Protein AF-A0A8W8JLU9-F1 (afdb_monomer_lite)

pLDDT: mean 70.14, std 18.66, range [30.39, 93.56]

Foldseek 3Di:
DVPVVVVVVVVVVVCVVVVPPPQQQDPAPPDDSPEDWQWEQDPVVRDTDGAAWQFTDHVSPHGQDPQFATRSRPHGAPDDPVQQDRHPGGDPPPPDPDDDDDDDDPPDDDDPPPPPPPPVVPDVVNVVVVVSVVVVVVVVVVVVVVVVVVVVVVVVVVPVPVVPPPDDDDPPPDPPPDPPVVVVVVVPD

Structure (mmCIF, N/CA/C/O backbone):
data_AF-A0A8W8JLU9-F1
#
_entry.id   AF-A0A8W8JLU9-F1
#
loop_
_atom_site.group_PDB
_atom_site.id
_atom_site.type_symbol
_atom_site.label_atom_id
_atom_site.label_alt_id
_atom_site.label_comp_id
_atom_site.label_asym_id
_atom_site.label_entity_id
_atom_site.label_seq_id
_atom_site.pdbx_PDB_ins_code
_atom_site.Cartn_x
_atom_site.Cartn_y
_atom_site.Cartn_z
_atom_site.occupancy
_atom_site.B_iso_or_equiv
_atom_site.auth_seq_id
_atom_site.auth_comp_id
_atom_site.auth_asym_id
_atom_site.auth_atom_id
_atom_site.pdbx_PDB_model_num
ATOM 1 N N . MET A 1 1 ? -20.793 0.517 44.411 1.00 54.72 1 MET A N 1
ATOM 2 C CA . MET A 1 1 ? -19.951 1.600 43.851 1.00 54.72 1 MET A CA 1
ATOM 3 C C . MET A 1 1 ? -18.923 1.064 42.851 1.00 54.72 1 MET A C 1
ATOM 5 O O . MET A 1 1 ? -18.682 1.731 41.862 1.00 54.72 1 MET A O 1
ATOM 9 N N . PHE A 1 2 ? -18.441 -0.175 43.016 1.00 53.22 2 PHE A N 1
ATOM 10 C CA . PHE A 1 2 ? -17.504 -0.868 42.111 1.00 53.22 2 PHE A CA 1
ATOM 11 C C . PHE A 1 2 ? -17.973 -1.094 40.653 1.00 53.22 2 PHE A C 1
ATOM 13 O O . PHE A 1 2 ? -17.160 -1.318 39.768 1.00 53.22 2 PHE A O 1
ATOM 20 N N . CYS A 1 3 ? -19.275 -0.983 40.373 1.00 59.28 3 CYS A N 1
ATOM 21 C CA . CYS A 1 3 ? -19.866 -1.218 39.051 1.00 59.28 3 CYS A CA 1
ATOM 22 C C . CYS A 1 3 ? -19.456 -0.212 37.962 1.00 59.28 3 CYS A C 1
ATOM 24 O O . CYS A 1 3 ? -19.524 -0.540 36.782 1.00 59.28 3 CYS A O 1
ATOM 26 N N . VAL A 1 4 ? -19.110 1.020 38.343 1.00 69.81 4 VAL A N 1
ATOM 27 C CA . VAL A 1 4 ? -18.931 2.136 37.396 1.00 69.81 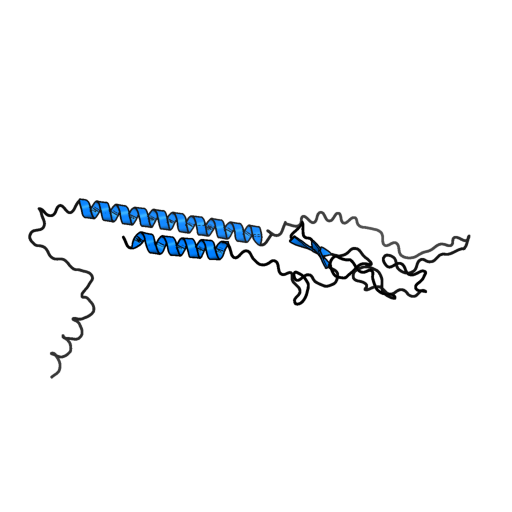4 VAL A CA 1
ATOM 28 C C . VAL A 1 4 ? -17.484 2.222 36.904 1.00 69.81 4 VAL A C 1
ATOM 30 O O . VAL A 1 4 ? -17.244 2.592 35.761 1.00 69.81 4 VAL A O 1
ATOM 33 N N . GLU A 1 5 ? -16.520 1.811 37.730 1.00 73.81 5 GLU A N 1
ATOM 34 C CA . GLU A 1 5 ? -15.094 1.918 37.402 1.00 73.81 5 GLU A CA 1
ATOM 35 C C . GLU A 1 5 ? -14.654 0.889 36.356 1.00 73.81 5 GLU A C 1
ATOM 37 O O . GLU A 1 5 ? -13.961 1.239 35.405 1.00 73.81 5 GLU A O 1
ATOM 42 N N . HIS A 1 6 ? -15.136 -0.355 36.444 1.00 76.50 6 HIS A N 1
ATOM 43 C CA . HIS A 1 6 ? -14.859 -1.364 35.415 1.00 76.50 6 HIS A CA 1
ATOM 44 C C . HIS A 1 6 ? -15.504 -1.015 34.069 1.00 76.50 6 HIS A C 1
ATOM 46 O O . HIS A 1 6 ? -14.900 -1.235 33.023 1.00 76.50 6 HIS A O 1
ATOM 52 N N . PHE A 1 7 ? -16.695 -0.414 34.080 1.00 75.38 7 PHE A N 1
ATOM 53 C CA . PHE A 1 7 ? -17.393 -0.013 32.858 1.00 75.38 7 PHE A CA 1
ATOM 54 C C . PHE A 1 7 ? -16.615 1.050 32.068 1.00 75.38 7 PHE A C 1
ATOM 56 O O . PHE A 1 7 ? -16.498 0.966 30.846 1.00 75.38 7 PHE A O 1
ATOM 63 N N . ILE A 1 8 ? -16.009 2.007 32.772 1.00 79.81 8 ILE A N 1
ATOM 64 C CA . ILE A 1 8 ? -15.184 3.054 32.165 1.00 79.81 8 ILE A CA 1
ATOM 65 C C . ILE A 1 8 ? -13.922 2.454 31.527 1.00 79.81 8 ILE A C 1
ATOM 67 O O . ILE A 1 8 ? -13.579 2.812 30.402 1.00 79.81 8 ILE A O 1
ATOM 71 N N . LEU A 1 9 ? -13.265 1.497 32.192 1.00 78.94 9 LEU A N 1
ATOM 72 C CA . LEU A 1 9 ? -12.078 0.824 31.649 1.00 78.94 9 LEU A CA 1
ATOM 73 C C . LEU A 1 9 ? -12.391 -0.000 30.393 1.00 78.94 9 LEU A C 1
ATOM 75 O O . LEU A 1 9 ? -11.611 0.024 29.441 1.00 78.94 9 LEU A O 1
ATOM 79 N N . PHE A 1 10 ? -13.549 -0.665 30.350 1.00 76.50 10 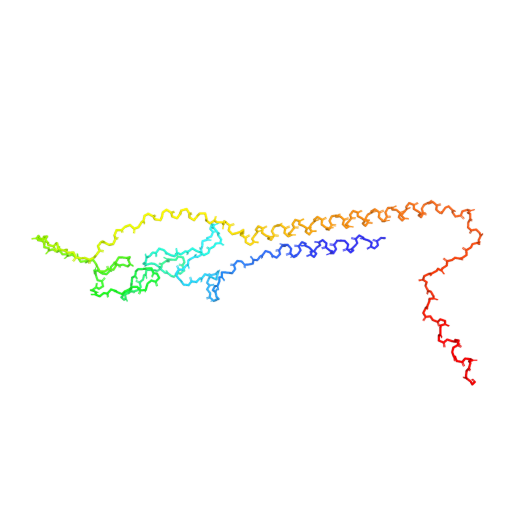PHE A N 1
ATOM 80 C CA . PHE A 1 10 ? -14.015 -1.368 29.153 1.00 76.50 10 PHE A CA 1
ATOM 81 C C . PHE A 1 10 ? -14.281 -0.410 27.990 1.00 76.50 10 PHE A C 1
ATOM 83 O O . PHE A 1 10 ? -13.856 -0.697 26.874 1.00 76.50 10 PHE A O 1
ATOM 90 N N . ILE A 1 11 ? -14.894 0.752 28.239 1.00 80.62 11 ILE A N 1
ATOM 91 C CA . ILE A 1 11 ? -15.097 1.779 27.207 1.00 80.62 11 ILE A CA 1
ATOM 92 C C . ILE A 1 11 ? -13.763 2.330 26.701 1.00 80.62 11 ILE A C 1
ATOM 94 O O . ILE A 1 11 ? -13.588 2.462 25.495 1.00 80.62 11 ILE A O 1
ATOM 98 N N . PHE A 1 12 ? -12.794 2.610 27.574 1.00 79.88 12 PHE A N 1
ATOM 99 C CA . PHE A 1 12 ? -11.476 3.081 27.135 1.00 79.88 12 PHE A CA 1
ATOM 100 C C . PHE A 1 12 ? -10.710 2.027 26.333 1.00 79.88 12 PHE A C 1
ATOM 102 O O . PHE A 1 12 ? -10.041 2.378 25.364 1.00 79.88 12 PHE A O 1
ATOM 109 N N . PHE A 1 13 ? -10.837 0.748 26.685 1.00 80.25 13 PHE A N 1
ATOM 110 C CA . PHE A 1 13 ? -10.251 -0.353 25.922 1.00 80.25 13 PHE A CA 1
ATOM 111 C C . PHE A 1 13 ? -10.931 -0.536 24.553 1.00 80.25 13 PHE A C 1
ATOM 113 O O . PHE A 1 13 ? -10.259 -0.721 23.537 1.00 80.25 13 PHE A O 1
ATOM 120 N N . TRP A 1 14 ? -12.254 -0.395 24.497 1.00 78.62 14 TRP A N 1
ATOM 121 C CA . TRP A 1 14 ? -13.033 -0.393 23.257 1.00 78.62 14 TRP A CA 1
ATOM 122 C C . TRP A 1 14 ? -12.699 0.795 22.352 1.00 78.62 14 TRP A C 1
ATOM 124 O O . TRP A 1 14 ? -12.420 0.624 21.171 1.00 78.62 14 TRP A O 1
ATOM 134 N N . ILE A 1 15 ? -12.629 2.001 22.911 1.00 79.56 15 ILE A N 1
ATOM 135 C CA . ILE A 1 15 ? -12.187 3.200 22.193 1.00 79.56 15 ILE A CA 1
ATOM 136 C C . ILE A 1 15 ? -10.754 2.992 21.696 1.00 79.56 15 ILE A C 1
ATOM 138 O O . ILE A 1 15 ? -10.476 3.235 20.530 1.00 79.56 15 ILE A O 1
ATOM 142 N N . TYR A 1 16 ? -9.850 2.473 22.525 1.00 79.31 16 TYR A N 1
ATOM 143 C CA . TYR A 1 16 ? -8.467 2.213 22.125 1.00 79.31 16 TYR A CA 1
ATOM 144 C C . TYR A 1 16 ? -8.355 1.216 20.962 1.00 79.31 16 TYR A C 1
ATOM 146 O O . TYR A 1 16 ? -7.541 1.416 20.062 1.00 79.31 16 TYR A O 1
ATOM 154 N N . THR A 1 17 ? -9.174 0.163 20.949 1.00 74.94 17 THR A N 1
ATOM 155 C CA . THR A 1 17 ? -9.173 -0.844 19.874 1.00 74.94 17 THR A CA 1
ATOM 156 C C . THR A 1 17 ? -9.826 -0.336 18.588 1.00 74.94 17 THR A C 1
ATOM 158 O O . THR A 1 17 ? -9.321 -0.637 17.511 1.00 74.94 17 THR A O 1
ATOM 161 N N . VAL A 1 18 ? -10.860 0.506 18.680 1.00 72.50 18 VAL A N 1
ATOM 162 C CA . VAL A 1 18 ? -11.499 1.167 17.526 1.00 72.50 18 VAL A CA 1
ATOM 163 C C . VAL A 1 18 ? -10.618 2.282 16.940 1.00 72.50 18 VAL A C 1
ATOM 165 O O . VAL A 1 18 ? -10.555 2.445 15.724 1.00 72.50 18 VAL A O 1
ATOM 168 N N . PHE A 1 19 ? -9.900 3.036 17.781 1.00 67.06 19 PHE A N 1
ATOM 169 C CA . PHE A 1 19 ? -9.019 4.133 17.357 1.00 67.06 19 PHE A CA 1
ATOM 170 C C . PHE A 1 19 ? -7.626 3.690 16.910 1.00 67.06 19 PHE A C 1
ATOM 172 O O . PHE A 1 19 ? -6.883 4.511 16.366 1.00 67.06 19 PHE A O 1
ATOM 179 N N . LYS A 1 20 ? -7.263 2.408 17.046 1.00 61.75 20 LYS A N 1
ATOM 180 C CA . LYS A 1 20 ? -6.161 1.850 16.252 1.00 61.75 20 LYS A CA 1
ATOM 181 C C . LYS A 1 20 ? -6.618 1.672 14.804 1.00 61.75 20 LYS A C 1
ATOM 183 O O . LYS A 1 20 ? -6.727 0.561 14.298 1.00 61.75 20 LYS A O 1
ATOM 188 N N . GLY A 1 21 ? -6.874 2.800 14.143 1.00 54.50 21 GLY A N 1
ATOM 189 C CA . GLY A 1 21 ? -6.985 2.872 12.698 1.00 54.50 21 GLY A CA 1
ATOM 190 C C . GLY A 1 21 ? -5.726 2.271 12.090 1.00 54.50 21 GLY A C 1
ATOM 191 O O . GLY A 1 21 ? -4.606 2.623 12.473 1.00 54.50 21 GLY A O 1
ATOM 192 N N . SER A 1 22 ? -5.926 1.308 11.196 1.00 55.28 22 SER A N 1
ATOM 193 C CA . SER A 1 22 ? -4.848 0.622 10.500 1.00 55.28 22 SER A CA 1
ATOM 194 C C . SER A 1 22 ? -3.977 1.658 9.796 1.00 55.28 22 SER A C 1
ATOM 196 O O . SER A 1 22 ? -4.459 2.410 8.950 1.00 55.28 22 SER A O 1
ATOM 198 N N . ALA A 1 23 ? -2.693 1.708 10.153 1.00 55.88 23 ALA A N 1
ATOM 199 C CA . ALA A 1 23 ? -1.702 2.384 9.336 1.00 55.88 23 ALA A CA 1
ATOM 200 C C . ALA A 1 23 ? -1.781 1.752 7.942 1.00 55.88 23 ALA A C 1
ATOM 202 O O . ALA A 1 23 ? -1.538 0.552 7.806 1.00 55.88 23 ALA A O 1
ATOM 203 N N . THR A 1 24 ? -2.172 2.535 6.937 1.00 64.88 24 THR A N 1
ATOM 204 C CA . THR A 1 24 ? -2.302 2.096 5.547 1.00 64.88 24 THR A CA 1
ATOM 205 C C . THR A 1 24 ? -0.914 1.821 4.974 1.00 64.88 24 THR A C 1
ATOM 207 O O . THR A 1 24 ? -0.298 2.641 4.300 1.00 64.88 24 THR A O 1
ATOM 210 N N . GLN A 1 25 ? -0.366 0.662 5.323 1.00 68.88 25 GLN A N 1
ATOM 211 C CA . GLN A 1 25 ? 0.827 0.113 4.706 1.00 68.88 25 GLN A CA 1
ATOM 212 C C . GLN A 1 25 ? 0.345 -0.777 3.565 1.00 68.88 25 GLN A C 1
ATOM 214 O O . GLN A 1 25 ? -0.400 -1.730 3.790 1.00 68.88 25 GLN A O 1
ATOM 219 N N . GLY A 1 26 ? 0.709 -0.417 2.339 1.00 72.12 26 GLY A N 1
ATOM 220 C CA . GLY A 1 26 ? 0.393 -1.203 1.156 1.00 72.12 26 GLY A CA 1
ATOM 221 C C . GLY A 1 26 ? 1.048 -2.598 1.149 1.00 72.12 26 GLY A C 1
ATOM 222 O O . GLY A 1 26 ? 1.772 -2.976 2.074 1.00 72.12 26 GLY A O 1
ATOM 223 N N . PRO A 1 27 ? 0.803 -3.386 0.089 1.00 82.00 27 PRO A N 1
ATOM 224 C CA . PRO A 1 27 ? 1.186 -4.800 0.005 1.00 82.00 27 PRO A CA 1
ATOM 225 C C . PRO A 1 27 ? 2.703 -5.059 -0.060 1.00 82.00 27 PRO A C 1
ATOM 227 O O . PRO A 1 27 ? 3.135 -6.197 0.131 1.00 82.00 27 PRO A O 1
ATOM 230 N N . CYS A 1 28 ? 3.522 -4.039 -0.323 1.00 83.50 28 CYS A N 1
ATOM 231 C CA . CYS A 1 28 ? 4.966 -4.168 -0.486 1.00 83.50 28 CYS A CA 1
ATOM 232 C C . CYS A 1 28 ? 5.742 -3.628 0.727 1.00 83.50 28 CYS A C 1
ATOM 234 O O . CYS A 1 28 ? 5.506 -2.525 1.214 1.00 83.50 28 CYS A O 1
ATOM 236 N N . LYS A 1 29 ? 6.721 -4.402 1.214 1.00 82.25 29 LYS A N 1
ATOM 237 C CA . LYS A 1 29 ? 7.620 -3.995 2.309 1.00 82.25 29 LYS A CA 1
ATOM 238 C C . LYS A 1 29 ? 8.783 -3.157 1.767 1.00 82.25 29 LYS A C 1
ATOM 240 O O . LYS A 1 29 ? 9.253 -3.409 0.665 1.00 82.25 29 LYS A O 1
ATOM 245 N N . ASN A 1 30 ? 9.281 -2.216 2.574 1.00 77.88 30 ASN A N 1
ATOM 246 C CA . ASN A 1 30 ? 10.409 -1.315 2.266 1.00 77.88 30 ASN A CA 1
ATOM 247 C C . ASN A 1 30 ? 10.147 -0.247 1.186 1.00 77.88 30 ASN A C 1
ATOM 249 O O . ASN A 1 30 ? 11.095 0.344 0.675 1.00 77.88 30 ASN A O 1
ATOM 253 N N . SER A 1 31 ? 8.880 0.043 0.888 1.00 74.56 31 SER A N 1
ATOM 254 C CA . SER A 1 31 ? 8.477 1.118 -0.025 1.00 74.56 31 SER A CA 1
ATOM 255 C C . SER A 1 31 ? 7.753 2.246 0.708 1.00 74.56 31 SER A C 1
ATOM 257 O O . SER A 1 31 ? 7.096 2.015 1.728 1.00 74.56 31 SER A O 1
ATOM 259 N N . PHE A 1 32 ? 7.820 3.466 0.165 1.00 75.38 32 PHE A N 1
ATOM 260 C CA . PHE A 1 32 ? 7.034 4.599 0.655 1.00 75.38 32 PHE A CA 1
ATOM 261 C C . PHE A 1 32 ? 5.538 4.239 0.662 1.00 75.38 32 PHE A C 1
ATOM 263 O O . PHE A 1 32 ? 4.981 3.841 -0.362 1.00 75.38 32 PHE A O 1
ATOM 270 N N . LYS A 1 33 ? 4.912 4.293 1.849 1.00 83.44 33 LYS A N 1
ATOM 271 C CA . LYS A 1 33 ? 3.513 3.885 2.116 1.00 83.44 33 LYS A CA 1
ATOM 272 C C . LYS A 1 33 ? 3.151 2.447 1.695 1.00 83.44 33 LYS A C 1
ATOM 274 O O . LYS A 1 33 ? 1.983 2.078 1.649 1.00 83.44 33 LYS A O 1
ATOM 279 N N . GLY A 1 34 ? 4.155 1.607 1.451 1.00 85.38 34 GLY A N 1
ATOM 280 C CA . GLY A 1 34 ? 4.005 0.196 1.105 1.00 85.38 34 GLY A CA 1
ATOM 281 C C . GLY A 1 34 ? 3.508 -0.094 -0.317 1.00 85.38 34 GLY A C 1
ATOM 282 O O . GLY A 1 34 ? 3.031 -1.198 -0.574 1.00 85.38 34 GLY A O 1
ATOM 283 N N . CYS A 1 35 ? 3.602 0.855 -1.254 1.00 86.25 35 CYS A N 1
ATOM 284 C CA . CYS A 1 35 ? 3.258 0.587 -2.655 1.00 86.25 35 CYS A CA 1
ATOM 285 C C . CYS A 1 35 ? 4.340 -0.223 -3.377 1.00 86.25 35 CYS A C 1
ATOM 287 O O . CYS A 1 35 ? 5.533 -0.126 -3.080 1.00 86.25 35 CYS A O 1
ATOM 289 N N . CYS A 1 36 ? 3.919 -1.051 -4.327 1.00 84.69 36 CYS A N 1
ATOM 290 C CA . CYS A 1 36 ? 4.832 -1.863 -5.122 1.00 84.69 36 CYS A CA 1
ATOM 291 C C . CYS A 1 36 ? 5.452 -1.044 -6.267 1.00 84.69 36 CYS A C 1
ATOM 293 O O . CYS A 1 36 ? 4.860 -0.046 -6.686 1.00 84.69 36 CYS A O 1
ATOM 295 N N . PRO A 1 37 ? 6.621 -1.446 -6.799 1.00 79.75 37 PRO A N 1
ATOM 296 C CA . PRO A 1 37 ? 7.173 -0.847 -8.014 1.00 79.75 37 PRO A CA 1
ATOM 297 C C . PRO A 1 37 ? 6.138 -0.845 -9.150 1.00 79.75 37 PRO A C 1
ATOM 299 O O . PRO A 1 37 ? 5.405 -1.819 -9.296 1.00 79.75 37 PRO A O 1
ATOM 302 N N . GLY A 1 38 ? 6.057 0.249 -9.913 1.00 80.12 38 GLY A N 1
ATOM 303 C CA . GLY A 1 38 ? 5.016 0.440 -10.938 1.00 80.12 38 GLY A CA 1
ATOM 304 C C . GLY A 1 38 ? 3.696 1.015 -10.408 1.00 80.12 38 GLY A C 1
ATOM 305 O O . GLY A 1 38 ? 2.782 1.283 -11.183 1.00 80.12 38 GLY A O 1
ATOM 306 N N . SER A 1 39 ? 3.595 1.257 -9.096 1.00 85.25 39 SER A N 1
ATOM 307 C CA . SER A 1 39 ? 2.452 1.931 -8.476 1.00 85.25 39 SER A CA 1
ATOM 308 C C . SER A 1 39 ? 2.887 3.080 -7.566 1.00 85.25 39 SER A C 1
ATOM 310 O O . SER A 1 39 ? 3.898 2.997 -6.864 1.00 85.25 39 SER A O 1
ATOM 312 N N . ALA A 1 40 ? 2.105 4.151 -7.572 1.00 85.31 40 ALA A N 1
ATOM 313 C CA . ALA A 1 40 ? 2.281 5.340 -6.757 1.00 85.31 40 ALA A CA 1
ATOM 314 C C . ALA A 1 40 ? 1.203 5.435 -5.682 1.00 85.31 40 ALA A C 1
ATOM 316 O O . ALA A 1 40 ? 0.090 4.942 -5.845 1.00 85.31 40 ALA A O 1
ATOM 317 N N . TRP A 1 41 ? 1.523 6.100 -4.575 1.00 86.25 41 TRP A N 1
ATOM 318 C CA . TRP A 1 41 ? 0.526 6.365 -3.551 1.00 86.25 41 TRP A CA 1
ATOM 319 C C . TRP A 1 41 ? -0.367 7.540 -3.948 1.00 86.25 41 TRP A C 1
ATOM 321 O O . TRP A 1 41 ? 0.110 8.675 -4.020 1.00 86.25 41 TRP A O 1
ATOM 331 N N . ASP A 1 42 ? -1.672 7.301 -4.065 1.00 85.31 42 ASP A N 1
ATOM 332 C CA . ASP A 1 42 ? -2.651 8.374 -4.178 1.00 85.31 42 ASP A CA 1
ATOM 333 C C . ASP A 1 42 ? -3.104 8.852 -2.788 1.00 85.31 42 ASP A C 1
ATOM 335 O O . ASP A 1 42 ? -3.649 8.115 -1.960 1.00 85.31 42 ASP A O 1
ATOM 339 N N . SER A 1 43 ? -2.868 10.136 -2.518 1.00 83.44 43 SER A N 1
ATOM 340 C CA . SER A 1 43 ? -3.277 10.794 -1.276 1.00 83.44 43 SER A CA 1
ATOM 341 C C . SER A 1 43 ? -4.780 11.058 -1.174 1.00 83.44 43 SER A C 1
ATOM 343 O O . SER A 1 43 ? -5.281 11.105 -0.049 1.00 83.44 43 SER A O 1
ATOM 345 N N . GLN A 1 44 ? -5.489 11.187 -2.297 1.00 85.31 44 GLN A N 1
ATOM 346 C CA . GLN A 1 44 ? -6.936 11.409 -2.327 1.00 85.31 44 GLN A CA 1
ATOM 347 C C . GLN A 1 44 ? -7.676 10.107 -2.018 1.00 85.31 44 GLN A C 1
ATOM 349 O O . GLN A 1 44 ? -8.489 10.059 -1.098 1.00 85.31 44 GLN A O 1
ATOM 354 N N . ASN A 1 45 ? -7.325 9.032 -2.727 1.00 82.69 45 ASN A N 1
ATOM 355 C CA . ASN A 1 45 ? -7.991 7.735 -2.597 1.00 82.69 45 ASN A CA 1
ATOM 356 C C . ASN A 1 45 ? -7.385 6.818 -1.520 1.00 82.69 45 ASN A C 1
ATOM 358 O O . ASN A 1 45 ? -7.902 5.727 -1.288 1.00 82.69 45 ASN A O 1
ATOM 362 N N . GLN A 1 46 ? -6.297 7.239 -0.858 1.00 84.44 46 GLN A N 1
ATOM 363 C CA . GLN A 1 46 ? -5.588 6.464 0.174 1.00 84.44 46 GLN A CA 1
ATOM 364 C C . GLN A 1 46 ? -5.256 5.026 -0.277 1.00 84.44 46 GLN A C 1
ATOM 366 O O . GLN A 1 46 ? -5.353 4.072 0.499 1.00 84.44 46 GLN A O 1
ATOM 371 N N . LYS A 1 47 ? -4.880 4.867 -1.549 1.00 86.25 47 LYS A N 1
ATOM 372 C CA . LYS A 1 47 ? -4.619 3.577 -2.198 1.00 86.25 47 LYS A CA 1
ATOM 373 C C . LYS A 1 47 ? -3.410 3.703 -3.125 1.00 86.25 47 LYS A C 1
ATOM 375 O O . LYS A 1 47 ? -3.080 4.793 -3.584 1.00 86.25 47 LYS A O 1
ATOM 380 N N . CYS A 1 48 ? -2.746 2.584 -3.401 1.00 85.81 48 CYS A N 1
ATOM 381 C CA . CYS A 1 48 ? -1.746 2.520 -4.461 1.00 85.81 48 CYS A CA 1
ATOM 382 C C . CYS A 1 48 ? -2.441 2.464 -5.829 1.00 85.81 48 CYS A C 1
ATOM 384 O O . CYS A 1 48 ? -3.270 1.581 -6.063 1.00 85.81 48 CYS A O 1
ATOM 386 N N . GLU A 1 49 ? -2.088 3.385 -6.716 1.00 87.62 49 GLU A N 1
ATOM 387 C CA . GLU A 1 49 ? -2.571 3.474 -8.093 1.00 87.62 49 GLU A CA 1
ATOM 388 C C . GLU A 1 49 ? -1.436 3.130 -9.063 1.00 87.62 49 GLU A C 1
ATOM 390 O O . GLU A 1 49 ? -0.273 3.435 -8.804 1.00 87.62 49 GLU A O 1
ATOM 395 N N . GLN A 1 50 ? -1.751 2.452 -10.164 1.00 87.56 50 GLN A N 1
ATOM 396 C CA . GLN A 1 50 ? -0.746 2.056 -11.146 1.00 87.56 50 GLN A CA 1
ATOM 397 C C . GLN A 1 50 ? -0.252 3.266 -11.947 1.00 87.56 50 GLN A C 1
ATOM 399 O O . GLN A 1 50 ? -1.033 4.137 -12.326 1.00 87.56 50 GLN A O 1
ATOM 404 N N . CYS A 1 51 ? 1.049 3.311 -12.224 1.00 88.75 51 CYS A N 1
ATOM 405 C CA . CYS A 1 51 ? 1.628 4.370 -13.032 1.00 88.75 51 CYS A CA 1
ATOM 406 C C . CYS A 1 51 ? 1.163 4.299 -14.485 1.00 88.75 51 CYS A C 1
ATOM 408 O O . CYS A 1 51 ? 0.908 3.225 -15.038 1.00 88.75 51 CYS A O 1
ATOM 410 N N . MET A 1 52 ? 1.107 5.468 -15.125 1.00 88.94 52 MET A N 1
ATOM 411 C CA . MET A 1 52 ? 0.963 5.535 -16.573 1.00 88.94 52 MET A CA 1
ATOM 412 C C . MET A 1 52 ? 2.102 4.766 -17.246 1.00 88.94 52 MET A C 1
ATOM 414 O O . MET A 1 52 ? 3.238 4.758 -16.770 1.00 88.94 52 MET A O 1
ATOM 418 N N . GLN A 1 53 ? 1.796 4.142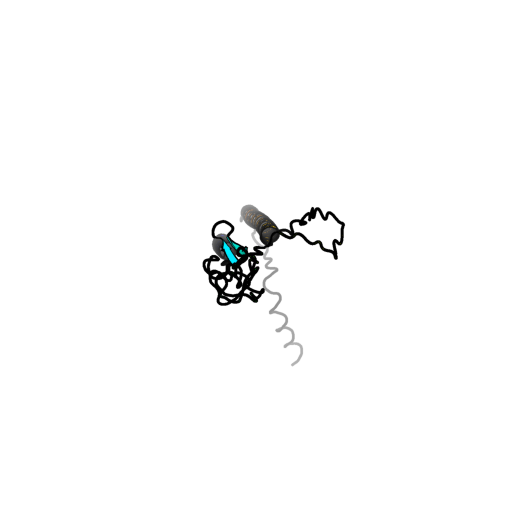 -18.382 1.00 90.19 53 GLN A N 1
ATOM 419 C CA . GLN A 1 53 ? 2.799 3.475 -19.209 1.00 90.19 53 GLN A CA 1
ATOM 420 C C . GLN A 1 53 ? 3.979 4.411 -19.506 1.00 90.19 53 GLN A C 1
ATOM 422 O O . GLN A 1 53 ? 3.785 5.598 -19.766 1.00 90.19 53 GLN A O 1
ATOM 427 N N . GLY A 1 54 ? 5.197 3.879 -19.430 1.00 88.94 54 GLY A N 1
ATOM 428 C CA . GLY A 1 54 ? 6.430 4.645 -19.584 1.00 88.94 54 GLY A CA 1
ATOM 429 C C . GLY A 1 54 ? 6.921 5.366 -18.327 1.00 88.94 54 GLY A C 1
ATOM 430 O O . GLY A 1 54 ? 7.986 5.980 -18.388 1.00 88.94 54 GLY A O 1
ATOM 431 N N . PHE A 1 55 ? 6.205 5.287 -17.197 1.00 89.81 55 PHE A N 1
ATOM 432 C CA . PHE A 1 55 ? 6.577 5.939 -15.938 1.00 89.81 55 PHE A CA 1
ATOM 433 C C . PHE A 1 55 ? 6.627 4.960 -14.757 1.00 89.81 55 PHE A C 1
ATOM 435 O O . PHE A 1 55 ? 5.889 3.982 -14.680 1.00 89.81 55 PHE A O 1
ATOM 442 N N . THR A 1 56 ? 7.520 5.242 -13.814 1.00 86.44 56 THR A N 1
ATOM 443 C CA . THR A 1 56 ? 7.821 4.452 -12.619 1.00 86.44 56 THR A CA 1
ATOM 444 C C . THR A 1 56 ? 8.345 5.354 -11.490 1.00 86.44 56 THR A C 1
ATOM 446 O O . THR A 1 56 ? 8.431 6.578 -11.635 1.00 86.44 56 THR A O 1
ATOM 449 N N . GLY A 1 57 ? 8.714 4.761 -10.355 1.00 77.25 57 GLY A N 1
ATOM 450 C CA . GLY A 1 57 ? 9.255 5.455 -9.184 1.00 77.25 57 GLY A CA 1
ATOM 451 C C . GLY A 1 57 ? 8.191 6.056 -8.262 1.00 77.25 57 GLY A C 1
ATOM 452 O O . GLY A 1 57 ? 6.989 5.861 -8.443 1.00 77.25 57 GLY A O 1
ATOM 453 N N . GLU A 1 58 ? 8.638 6.786 -7.239 1.00 75.31 58 GLU A N 1
ATOM 454 C CA . GLU A 1 58 ? 7.738 7.415 -6.271 1.00 75.31 58 GLU A CA 1
ATOM 455 C C . GLU A 1 58 ? 6.857 8.464 -6.972 1.00 75.31 58 GLU A C 1
ATOM 457 O O . GLU A 1 58 ? 7.354 9.344 -7.680 1.00 75.31 58 GLU A O 1
ATOM 462 N N . ASN A 1 59 ? 5.536 8.342 -6.817 1.00 75.31 59 ASN A N 1
ATOM 463 C CA . ASN A 1 59 ? 4.539 9.182 -7.496 1.00 75.31 59 ASN A CA 1
ATOM 464 C C . ASN A 1 59 ? 4.610 9.153 -9.035 1.00 75.31 59 ASN A C 1
ATOM 466 O O . ASN A 1 59 ? 4.210 10.118 -9.677 1.00 75.31 59 ASN A O 1
ATOM 470 N N . CYS A 1 60 ? 5.134 8.071 -9.628 1.00 86.75 60 CYS A N 1
ATOM 471 C CA . CYS A 1 60 ? 5.308 7.945 -11.081 1.00 86.75 60 CYS A CA 1
ATOM 472 C C . CYS A 1 60 ? 6.182 9.061 -11.686 1.00 86.75 60 CYS A C 1
ATOM 474 O O . CYS A 1 60 ? 6.016 9.439 -12.844 1.00 86.75 60 CYS A O 1
ATOM 476 N N . SER A 1 61 ? 7.115 9.605 -10.895 1.00 85.94 61 SER A N 1
ATOM 477 C CA . SER A 1 61 ? 7.905 10.788 -11.268 1.00 85.94 61 SER A CA 1
ATOM 478 C C . SER A 1 61 ? 9.054 10.494 -12.239 1.00 85.94 61 SER A C 1
ATOM 480 O O . SER A 1 61 ? 9.655 11.425 -12.773 1.00 85.94 61 SER A O 1
ATOM 482 N N . SER A 1 62 ? 9.415 9.225 -12.443 1.00 88.31 62 SER A N 1
ATOM 483 C CA . SER A 1 62 ? 10.555 8.836 -13.283 1.00 88.31 62 SER A CA 1
ATOM 484 C C . SER A 1 62 ? 10.097 8.109 -14.539 1.00 88.31 62 SER A C 1
ATOM 486 O O . SER A 1 62 ? 9.334 7.159 -14.454 1.00 88.31 62 SER A O 1
ATOM 488 N N . ALA A 1 63 ? 10.570 8.533 -15.709 1.00 90.31 63 ALA A N 1
ATOM 489 C CA . ALA A 1 63 ? 10.324 7.814 -16.955 1.00 90.31 63 ALA A CA 1
ATOM 490 C C . ALA A 1 63 ? 11.157 6.519 -17.033 1.00 90.31 63 ALA A C 1
ATOM 492 O O . ALA A 1 63 ? 12.204 6.409 -16.384 1.00 90.31 63 ALA A O 1
ATOM 493 N N . CYS A 1 64 ? 10.717 5.557 -17.846 1.00 91.88 64 CYS A N 1
ATOM 494 C CA . CYS A 1 64 ? 11.440 4.307 -18.057 1.00 91.88 64 CYS A CA 1
ATOM 495 C C . CYS A 1 64 ? 12.866 4.563 -18.578 1.00 91.88 64 CYS A C 1
ATOM 497 O O . CYS A 1 64 ? 13.065 5.351 -19.510 1.00 91.88 64 CYS A O 1
ATOM 499 N N . PRO A 1 65 ? 13.886 3.918 -17.986 1.00 92.50 65 PRO A N 1
ATOM 500 C CA . PRO A 1 65 ? 15.258 4.071 -18.440 1.00 92.50 65 PRO A CA 1
ATOM 501 C C . PRO A 1 65 ? 15.460 3.343 -19.772 1.00 92.50 65 PRO A C 1
ATOM 503 O O . PRO A 1 65 ? 15.096 2.179 -19.913 1.00 92.50 65 PRO A O 1
ATOM 506 N N . TYR A 1 66 ? 16.114 3.986 -20.740 1.00 92.31 66 TYR A N 1
ATOM 507 C CA . TYR A 1 66 ? 16.535 3.310 -21.973 1.00 92.31 66 TYR A CA 1
ATOM 508 C C . TYR A 1 66 ? 17.421 2.087 -21.641 1.00 92.31 66 TYR A C 1
ATOM 510 O O . TYR A 1 66 ? 18.329 2.225 -20.814 1.00 92.31 66 TYR A O 1
ATOM 518 N N . PRO A 1 67 ? 17.220 0.916 -22.280 1.00 93.25 67 PRO A N 1
ATOM 519 C CA . PRO A 1 67 ? 16.399 0.669 -23.472 1.00 93.25 67 PRO A CA 1
ATOM 520 C C . PRO A 1 67 ? 14.958 0.217 -23.195 1.00 93.25 67 PRO A C 1
ATOM 522 O O . PRO A 1 67 ? 14.350 -0.376 -24.073 1.00 93.25 67 PRO A O 1
ATOM 525 N N . THR A 1 68 ? 14.401 0.442 -22.007 1.00 93.19 68 THR A N 1
ATOM 526 C CA . THR A 1 68 ? 13.061 -0.056 -21.653 1.00 93.19 68 THR A CA 1
ATOM 527 C C . THR A 1 68 ? 11.934 0.944 -21.918 1.00 93.19 68 THR A C 1
ATOM 529 O O . THR A 1 68 ? 12.150 2.154 -21.834 1.00 93.19 68 THR A O 1
ATOM 532 N N . TYR A 1 69 ? 10.734 0.442 -22.217 1.00 93.00 69 TYR A N 1
ATOM 533 C CA . TYR A 1 69 ? 9.517 1.234 -22.426 1.00 93.00 69 TYR A CA 1
ATOM 534 C C . TYR A 1 69 ? 8.252 0.450 -22.011 1.00 93.00 69 TYR A C 1
ATOM 536 O O . TYR A 1 69 ? 8.338 -0.697 -21.563 1.00 93.00 69 TYR A O 1
ATOM 544 N N . GLY A 1 70 ? 7.078 1.078 -22.126 1.00 87.94 70 GLY A N 1
ATOM 545 C CA . GLY A 1 70 ? 5.783 0.417 -21.934 1.00 87.94 70 GLY A CA 1
ATOM 546 C C . GLY A 1 70 ? 5.338 0.334 -20.471 1.00 87.94 70 GLY A C 1
ATOM 547 O O . GLY A 1 70 ? 5.789 1.096 -19.609 1.00 87.94 70 GLY A O 1
ATOM 548 N N . ARG A 1 71 ? 4.399 -0.567 -20.168 1.00 88.69 71 ARG A N 1
ATOM 549 C CA . ARG A 1 71 ? 3.899 -0.756 -18.793 1.00 88.69 71 ARG A CA 1
ATOM 550 C C . ARG A 1 71 ? 4.989 -1.387 -17.921 1.00 88.69 71 ARG A C 1
ATOM 552 O O . ARG A 1 71 ? 5.624 -2.357 -18.324 1.00 88.69 71 ARG A O 1
ATOM 559 N N . ASP A 1 72 ? 5.220 -0.810 -16.741 1.00 84.56 72 ASP A N 1
ATOM 560 C CA . ASP A 1 72 ? 6.240 -1.252 -15.775 1.00 84.56 72 ASP A CA 1
ATOM 561 C C . ASP A 1 72 ? 7.667 -1.378 -16.355 1.00 84.56 72 ASP A C 1
ATOM 563 O O . ASP A 1 72 ? 8.513 -2.066 -15.785 1.00 84.56 72 ASP A O 1
ATOM 567 N N . CYS A 1 73 ? 7.948 -0.706 -17.479 1.00 89.94 73 CYS A N 1
ATOM 568 C CA . CYS A 1 73 ? 9.226 -0.760 -18.191 1.00 89.94 73 CYS A CA 1
ATOM 569 C C . CYS A 1 73 ? 9.655 -2.187 -18.600 1.00 89.94 73 CYS A C 1
ATOM 571 O O . CYS A 1 73 ? 10.839 -2.524 -18.548 1.00 89.94 73 CYS A O 1
ATOM 573 N N . GLN A 1 74 ? 8.699 -3.046 -18.968 1.00 90.69 74 GLN A N 1
ATOM 574 C CA . GLN A 1 74 ? 8.970 -4.445 -19.328 1.00 90.69 74 GLN A CA 1
ATOM 575 C C . GLN A 1 74 ? 9.303 -4.652 -20.812 1.00 90.69 74 GLN A C 1
ATOM 577 O O . GLN A 1 74 ? 9.823 -5.707 -21.178 1.00 90.69 74 GLN A O 1
ATOM 582 N N . GLU A 1 75 ? 9.023 -3.671 -21.671 1.00 92.19 75 GLU A N 1
ATOM 583 C CA . GLU A 1 75 ? 9.293 -3.755 -23.107 1.00 92.19 75 GLU A CA 1
ATOM 584 C C . GLU A 1 75 ? 10.667 -3.164 -23.442 1.00 92.19 75 GLU A C 1
ATOM 586 O O . GLU A 1 75 ? 11.189 -2.344 -22.689 1.00 92.19 75 GLU A O 1
ATOM 591 N N . LEU A 1 76 ? 11.276 -3.577 -24.561 1.00 93.38 76 LEU A N 1
ATOM 592 C CA . LEU A 1 76 ? 12.651 -3.209 -24.919 1.00 93.38 76 LEU A CA 1
ATOM 593 C C . LEU A 1 76 ? 12.725 -2.560 -26.307 1.00 93.38 76 LEU A C 1
ATOM 595 O O . LEU A 1 76 ? 12.345 -3.157 -27.312 1.00 93.38 76 LEU A O 1
ATOM 599 N N . CYS A 1 77 ? 13.253 -1.343 -26.376 1.00 93.56 77 CYS A N 1
ATOM 600 C CA . CYS A 1 77 ? 13.520 -0.634 -27.617 1.00 93.56 77 CYS A CA 1
ATOM 601 C C . CYS A 1 77 ? 14.700 -1.266 -28.356 1.00 93.56 77 CYS A C 1
ATOM 603 O O . CYS A 1 77 ? 15.826 -1.282 -27.861 1.00 93.56 77 CYS A O 1
ATOM 605 N N . ASN A 1 78 ? 14.449 -1.710 -29.587 1.00 91.56 78 ASN A N 1
ATOM 606 C CA . ASN A 1 78 ? 15.473 -2.195 -30.514 1.00 91.56 78 ASN A CA 1
ATOM 607 C C . ASN A 1 78 ? 15.850 -1.126 -31.558 1.00 91.56 78 ASN A C 1
ATOM 609 O O . ASN A 1 78 ? 15.961 -1.392 -32.753 1.00 91.56 78 ASN A O 1
ATOM 613 N N . CYS A 1 79 ? 15.966 0.118 -31.107 1.00 90.00 79 CYS A N 1
ATOM 614 C CA . CYS A 1 79 ? 16.247 1.293 -31.921 1.00 90.00 79 CYS A CA 1
ATOM 615 C C . CYS A 1 79 ? 17.096 2.283 -31.122 1.00 90.00 79 CYS A C 1
ATOM 617 O O . CYS A 1 79 ? 17.229 2.155 -29.906 1.00 90.00 79 CYS A O 1
ATOM 619 N N . SER A 1 80 ? 17.665 3.284 -31.796 1.00 90.50 80 SER A N 1
ATOM 620 C CA . SER A 1 80 ? 18.414 4.349 -31.127 1.00 90.50 80 SER A CA 1
ATOM 621 C C . SER A 1 80 ? 17.560 5.056 -30.075 1.00 90.50 80 SER A C 1
ATOM 623 O O . SER A 1 80 ? 16.363 5.265 -30.271 1.00 90.50 80 SER A O 1
ATOM 625 N N . LYS A 1 81 ? 18.200 5.494 -28.984 1.00 89.88 81 LYS A N 1
ATOM 626 C CA . LYS A 1 81 ? 17.551 6.228 -27.886 1.00 89.88 81 LYS A CA 1
ATOM 627 C C . LYS A 1 81 ? 16.720 7.424 -28.369 1.00 89.88 81 LYS A C 1
ATOM 629 O O . LYS A 1 81 ? 15.684 7.703 -27.784 1.00 89.88 81 LYS A O 1
ATOM 634 N N . ASP A 1 82 ? 17.143 8.081 -29.447 1.00 89.25 82 ASP A N 1
ATOM 635 C CA . ASP A 1 82 ? 16.493 9.281 -29.989 1.00 89.25 82 ASP A CA 1
ATOM 636 C C . ASP A 1 82 ? 15.119 9.016 -30.631 1.00 89.25 82 ASP A C 1
ATOM 638 O O . ASP A 1 82 ? 14.329 9.943 -30.777 1.00 89.25 82 ASP A O 1
ATOM 642 N N . ILE A 1 83 ? 14.828 7.767 -31.011 1.00 89.81 83 ILE A N 1
ATOM 643 C CA . ILE A 1 83 ? 13.551 7.354 -31.626 1.00 89.81 83 ILE A CA 1
ATOM 644 C C . ILE A 1 83 ? 12.786 6.331 -30.772 1.00 89.81 83 ILE A C 1
ATOM 646 O O . ILE A 1 83 ? 11.790 5.765 -31.221 1.00 89.81 83 ILE A O 1
ATOM 650 N N . CYS A 1 84 ? 13.265 6.082 -29.552 1.00 91.69 84 CYS A N 1
ATOM 651 C CA . CYS A 1 84 ? 12.629 5.225 -28.561 1.00 91.69 84 CYS A CA 1
ATOM 652 C C . CYS A 1 84 ? 11.746 6.081 -27.651 1.00 91.69 84 CYS A C 1
ATOM 654 O O . CYS A 1 84 ? 12.235 6.822 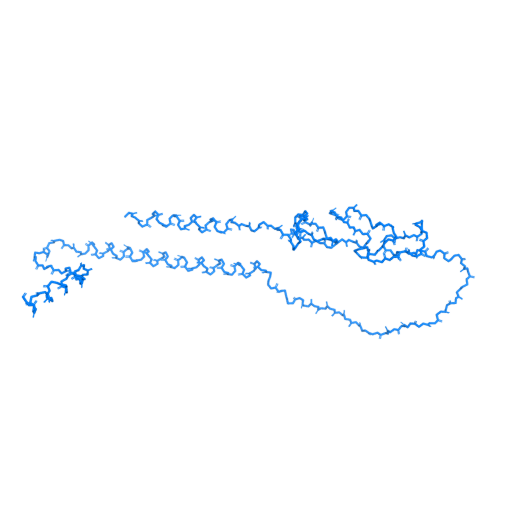-26.797 1.00 91.69 84 CYS A O 1
ATOM 656 N N . ASP A 1 85 ? 10.440 5.975 -27.843 1.00 92.06 85 ASP A N 1
ATOM 657 C CA . ASP A 1 85 ? 9.442 6.590 -26.989 1.00 92.06 85 ASP A CA 1
ATOM 658 C C . ASP A 1 85 ? 9.187 5.722 -25.748 1.00 92.06 85 ASP A C 1
ATOM 660 O O . ASP A 1 85 ? 9.039 4.505 -25.846 1.00 92.06 85 ASP A O 1
ATOM 664 N N . VAL A 1 86 ? 9.119 6.341 -24.567 1.00 91.62 86 VAL A N 1
ATOM 665 C CA . VAL A 1 86 ? 8.941 5.614 -23.295 1.00 91.62 86 VAL A CA 1
ATOM 666 C C . VAL A 1 86 ? 7.570 4.942 -23.186 1.00 91.62 86 VAL A C 1
ATOM 668 O O . VAL A 1 86 ? 7.399 4.017 -22.393 1.00 91.62 86 VAL A O 1
ATOM 671 N N . ILE A 1 87 ? 6.603 5.385 -23.990 1.00 92.38 87 ILE A N 1
ATOM 672 C CA . ILE A 1 87 ? 5.239 4.880 -24.027 1.00 92.38 87 ILE A CA 1
ATOM 673 C C . ILE A 1 87 ? 5.076 3.837 -25.137 1.00 92.38 87 ILE A C 1
ATOM 675 O O . ILE A 1 87 ? 4.628 2.726 -24.864 1.00 92.38 87 ILE A O 1
ATOM 679 N N . THR A 1 88 ? 5.415 4.189 -26.378 1.00 90.25 88 THR A N 1
ATOM 680 C CA . THR A 1 88 ? 5.126 3.364 -27.567 1.00 90.25 88 THR A CA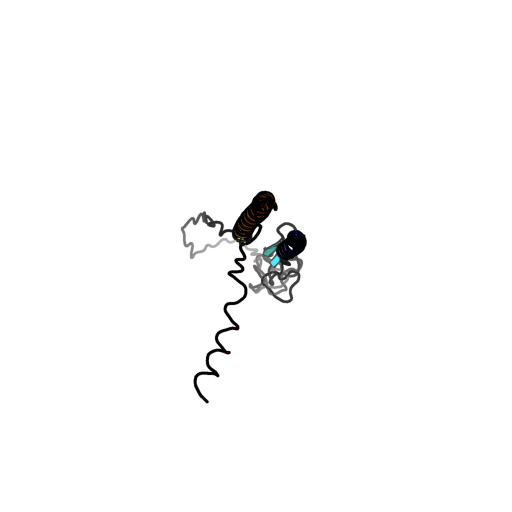 1
ATOM 681 C C . THR A 1 88 ? 6.321 2.571 -28.094 1.00 90.25 88 THR A C 1
ATOM 683 O O . THR A 1 88 ? 6.153 1.755 -28.996 1.00 90.25 88 THR A O 1
ATOM 686 N N . GLY A 1 89 ? 7.531 2.828 -27.598 1.00 90.94 89 GLY A N 1
ATOM 687 C CA . GLY A 1 89 ? 8.753 2.205 -28.098 1.00 90.94 89 GLY A CA 1
ATOM 688 C C . GLY A 1 89 ? 9.262 2.859 -29.382 1.00 90.94 89 GLY A C 1
ATOM 689 O O . GLY A 1 89 ? 9.263 4.080 -29.521 1.00 90.94 89 GLY A O 1
ATOM 690 N N . CYS A 1 90 ? 9.737 2.062 -30.336 1.00 90.50 90 CYS A N 1
ATOM 691 C CA . CYS A 1 90 ? 10.417 2.572 -31.528 1.00 90.50 90 CYS A CA 1
ATOM 692 C C . CYS A 1 90 ? 9.461 3.239 -32.530 1.00 90.50 90 CYS A C 1
ATOM 694 O O . CYS A 1 90 ? 8.711 2.561 -33.236 1.00 90.50 90 CYS A O 1
ATOM 696 N N . GLN A 1 91 ? 9.546 4.565 -32.667 1.00 85.19 91 GLN A N 1
ATOM 697 C CA . GLN A 1 91 ? 8.820 5.300 -33.701 1.00 85.19 91 GLN A CA 1
ATOM 698 C C . GLN A 1 91 ? 9.530 5.122 -35.047 1.00 85.19 91 GLN A C 1
ATOM 700 O O . GLN A 1 91 ? 10.576 5.713 -35.318 1.00 85.19 91 GLN A O 1
ATOM 705 N N . SER A 1 92 ? 8.966 4.274 -35.905 1.00 76.31 92 SER A N 1
ATOM 706 C CA . SER A 1 92 ? 9.454 4.121 -37.273 1.00 76.31 92 SER A CA 1
ATOM 707 C C . SER A 1 92 ? 8.999 5.322 -38.099 1.00 76.31 92 SER A C 1
ATOM 709 O O . SER A 1 92 ? 7.878 5.346 -38.603 1.00 76.31 92 SER A O 1
ATOM 711 N N . PHE A 1 93 ? 9.867 6.323 -38.267 1.00 63.66 93 PHE A N 1
ATOM 712 C CA . PHE A 1 93 ? 9.710 7.313 -39.332 1.00 63.66 93 PHE A CA 1
ATOM 713 C C . PHE A 1 93 ? 9.974 6.614 -40.665 1.00 63.66 93 PHE A C 1
ATOM 715 O O . PHE A 1 93 ? 11.065 6.688 -41.228 1.00 63.66 93 PHE A O 1
ATOM 722 N N . THR A 1 94 ? 8.983 5.889 -41.177 1.00 50.28 94 THR A N 1
ATOM 723 C CA . THR A 1 94 ? 9.012 5.447 -42.566 1.00 50.28 94 THR A CA 1
ATOM 724 C C . THR A 1 94 ? 8.773 6.679 -43.430 1.00 50.28 94 THR A C 1
ATOM 726 O O . THR A 1 94 ? 7.640 6.999 -43.789 1.00 50.28 94 THR A O 1
ATOM 729 N N . THR A 1 95 ? 9.834 7.410 -43.763 1.00 55.34 95 THR A N 1
ATOM 730 C CA . THR A 1 95 ? 9.837 8.202 -44.992 1.00 55.34 95 THR A CA 1
ATOM 731 C C . THR A 1 95 ? 9.835 7.221 -46.151 1.00 55.34 95 THR A C 1
ATOM 733 O O . THR A 1 95 ? 10.895 6.899 -46.677 1.00 55.34 95 THR A O 1
ATOM 736 N N . ASP A 1 96 ? 8.664 6.729 -46.542 1.00 48.81 96 ASP A N 1
ATOM 737 C CA . ASP A 1 96 ? 8.493 6.351 -47.934 1.00 48.81 96 ASP A CA 1
ATOM 738 C C . ASP A 1 96 ? 7.037 6.464 -48.381 1.00 48.81 96 ASP A C 1
ATOM 740 O O . ASP A 1 96 ? 6.121 5.850 -47.830 1.00 48.81 96 ASP A O 1
ATOM 744 N N . ASN A 1 97 ? 6.846 7.248 -49.439 1.00 64.06 97 ASN A N 1
ATOM 745 C CA . ASN A 1 97 ? 5.682 7.157 -50.298 1.00 64.06 97 ASN A CA 1
ATOM 746 C C . ASN A 1 97 ? 5.746 5.803 -51.014 1.00 64.06 97 ASN A C 1
ATOM 748 O O . ASN A 1 97 ? 6.143 5.741 -52.177 1.00 64.06 97 ASN A O 1
ATOM 752 N N . ARG A 1 98 ? 5.325 4.728 -50.344 1.00 55.94 98 ARG A N 1
ATOM 753 C CA . ARG A 1 98 ? 4.788 3.521 -50.986 1.00 55.94 98 ARG A CA 1
ATOM 754 C C . ARG A 1 98 ? 4.113 2.623 -49.964 1.00 55.94 98 ARG A C 1
ATOM 756 O O . ARG A 1 98 ? 4.730 1.882 -49.213 1.00 55.94 98 ARG A O 1
ATOM 763 N N . PHE A 1 99 ? 2.793 2.699 -49.998 1.00 67.88 99 PHE A N 1
ATOM 764 C CA . PHE A 1 99 ? 1.898 1.729 -49.406 1.00 67.88 99 PHE A CA 1
ATOM 765 C C . PHE A 1 99 ? 2.095 0.345 -50.046 1.00 67.88 99 PHE A C 1
ATOM 767 O O . PHE A 1 99 ? 1.946 0.184 -51.257 1.00 67.88 99 PHE A O 1
ATOM 774 N N . SER A 1 100 ? 2.363 -0.645 -49.204 1.00 47.97 100 SER A N 1
ATOM 775 C CA . SER A 1 100 ? 2.063 -2.068 -49.404 1.00 47.97 100 SER A CA 1
ATOM 776 C C . SER A 1 100 ? 1.819 -2.627 -47.996 1.00 47.97 100 SER A C 1
ATOM 778 O O . SER A 1 100 ? 2.744 -2.663 -47.195 1.00 47.97 100 SER A O 1
ATOM 780 N N . LEU A 1 101 ? 0.564 -2.776 -47.549 1.00 46.03 101 LEU A N 1
ATOM 781 C CA . LEU A 1 101 ? -0.241 -4.005 -47.704 1.00 46.03 101 LEU A CA 1
ATOM 782 C C . LEU A 1 101 ? 0.594 -5.234 -47.276 1.00 46.03 101 LEU A C 1
ATOM 784 O O . LEU A 1 101 ? 1.429 -5.664 -48.064 1.00 46.03 101 LEU A O 1
ATOM 788 N N . LEU A 1 102 ? 0.598 -5.676 -46.000 1.00 56.41 102 LEU A N 1
ATOM 789 C CA . LEU A 1 102 ? -0.411 -6.511 -45.277 1.00 56.41 102 LEU A CA 1
ATOM 790 C C . LEU A 1 102 ? -0.784 -7.801 -46.052 1.00 56.41 102 LEU A C 1
ATOM 792 O O . LEU A 1 102 ? -0.828 -7.705 -47.278 1.00 56.41 102 LEU A O 1
ATOM 796 N N . PRO A 1 103 ? -1.118 -8.969 -45.438 1.00 55.44 103 PRO A N 1
ATOM 797 C CA . PRO A 1 103 ? -1.693 -9.199 -44.090 1.00 55.44 103 PRO A CA 1
ATOM 798 C C . PRO A 1 103 ? -1.054 -10.394 -43.317 1.00 55.44 103 PRO A C 1
ATOM 800 O O . PRO A 1 103 ? -0.288 -11.157 -43.887 1.00 55.44 103 PRO A O 1
ATOM 803 N N . ASP A 1 104 ? -1.169 -10.509 -41.993 1.00 38.69 104 ASP A N 1
ATOM 804 C CA . ASP A 1 104 ? -2.084 -11.408 -41.249 1.00 38.69 104 ASP A CA 1
ATOM 805 C C . ASP A 1 104 ? -1.704 -11.209 -39.760 1.00 38.69 104 ASP A C 1
ATOM 807 O O . ASP A 1 104 ? -0.520 -11.127 -39.449 1.00 38.69 104 ASP A O 1
ATOM 811 N N . GLU A 1 105 ? -2.582 -11.058 -38.777 1.00 43.84 105 GLU A N 1
ATOM 812 C CA . GLU A 1 105 ? -3.895 -11.666 -38.654 1.00 43.84 105 GLU A CA 1
ATOM 813 C C . GLU A 1 105 ? -4.834 -10.694 -37.921 1.00 43.84 105 GLU A C 1
ATOM 815 O O . GLU A 1 105 ? -4.681 -10.380 -36.739 1.00 43.84 105 GLU A O 1
ATOM 820 N N . THR A 1 106 ? -5.846 -10.208 -38.635 1.00 46.16 106 THR A N 1
ATOM 821 C CA . THR A 1 106 ? -7.094 -9.762 -38.017 1.00 46.16 106 THR A CA 1
ATOM 822 C C . THR A 1 106 ? -7.822 -10.987 -37.477 1.00 46.16 106 THR A C 1
ATOM 824 O O . THR A 1 106 ? -8.646 -11.572 -38.182 1.00 46.16 106 THR A O 1
ATOM 827 N N . THR A 1 107 ? -7.604 -11.349 -36.214 1.00 37.75 107 THR A N 1
ATOM 828 C CA . THR A 1 107 ? -8.615 -12.131 -35.496 1.00 37.75 107 THR A CA 1
ATOM 829 C C . THR A 1 107 ? -9.721 -11.174 -35.065 1.00 37.75 107 THR A C 1
ATOM 831 O O . THR A 1 107 ? -9.565 -10.301 -34.216 1.00 37.75 107 THR A O 1
ATOM 834 N N . THR A 1 108 ? -10.849 -11.299 -35.754 1.00 43.50 108 THR A N 1
ATOM 835 C CA . THR A 1 108 ? -12.078 -10.557 -35.490 1.00 43.50 108 THR A CA 1
ATOM 836 C C . THR A 1 108 ? -12.851 -11.252 -34.366 1.00 43.50 108 THR A C 1
ATOM 838 O O . THR A 1 108 ? -12.928 -12.479 -34.360 1.00 43.50 108 THR A O 1
ATOM 841 N N . LYS A 1 109 ? -13.577 -10.448 -33.574 1.00 51.22 109 LYS A N 1
ATOM 842 C CA . LYS A 1 109 ? -14.644 -10.806 -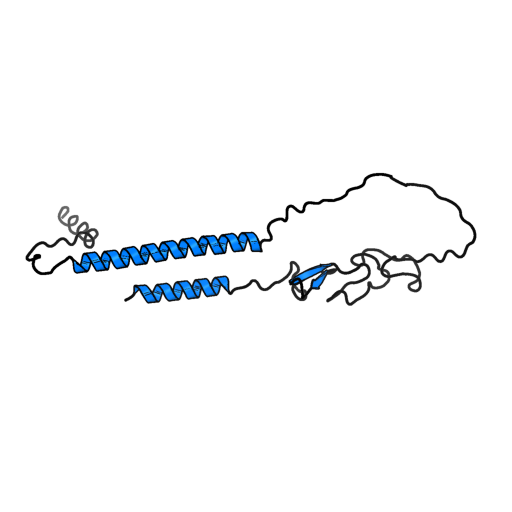32.609 1.00 51.22 109 LYS A CA 1
ATOM 843 C C . LYS A 1 109 ? -14.079 -11.281 -31.257 1.00 51.22 109 LYS A C 1
ATOM 845 O O . LYS A 1 109 ? -13.324 -12.231 -31.204 1.00 51.22 109 LYS A O 1
ATOM 850 N N . MET A 1 110 ? -14.422 -10.673 -30.125 1.00 43.88 110 MET A N 1
ATOM 851 C CA . MET A 1 110 ? -15.761 -10.257 -29.714 1.00 43.88 110 MET A CA 1
ATOM 852 C C . MET A 1 110 ? -15.710 -8.976 -28.875 1.00 43.88 110 MET A C 1
ATOM 854 O O . MET A 1 110 ? -14.710 -8.678 -28.231 1.00 43.88 110 MET A O 1
ATOM 858 N N . ALA A 1 111 ? -16.816 -8.231 -28.879 1.00 50.25 111 ALA A N 1
ATOM 859 C CA . ALA A 1 111 ? -17.106 -7.312 -27.796 1.00 50.25 111 ALA A CA 1
ATOM 860 C C . ALA A 1 111 ? -17.134 -8.120 -26.498 1.00 50.25 111 ALA A C 1
ATOM 862 O O . ALA A 1 111 ? -18.044 -8.922 -26.303 1.00 50.25 111 ALA A O 1
ATOM 863 N N . GLU A 1 112 ? -16.175 -7.886 -25.617 1.00 38.78 112 GLU A N 1
ATOM 864 C CA . GLU A 1 112 ? -16.418 -8.070 -24.199 1.00 38.78 112 GLU A CA 1
ATOM 865 C C . GLU A 1 112 ? -16.577 -6.669 -23.632 1.00 38.78 112 GLU A C 1
ATOM 867 O O . GLU A 1 112 ? -15.646 -5.979 -23.228 1.00 38.78 112 GLU A O 1
ATOM 872 N N . ASN A 1 113 ? -17.826 -6.211 -23.718 1.00 47.75 113 ASN A N 1
ATOM 873 C CA . ASN A 1 113 ? -18.363 -5.344 -22.697 1.00 47.75 113 ASN A CA 1
ATOM 874 C C . ASN A 1 113 ? -18.215 -6.127 -21.394 1.00 47.75 113 ASN A C 1
ATOM 876 O O . ASN A 1 113 ? -19.117 -6.872 -21.013 1.00 47.75 113 ASN A O 1
ATOM 880 N N . SER A 1 114 ? -17.068 -5.987 -20.739 1.00 38.31 114 SER A N 1
ATOM 881 C CA . SER A 1 114 ? -16.962 -6.268 -19.322 1.00 38.31 114 SER A CA 1
ATOM 882 C C . SER A 1 114 ? -17.771 -5.178 -18.624 1.00 38.31 114 SER A C 1
ATOM 884 O O . SER A 1 114 ? -17.243 -4.282 -17.977 1.00 38.31 114 SER A O 1
ATOM 886 N N . THR A 1 115 ? -19.097 -5.317 -18.681 1.00 47.28 115 THR A N 1
ATOM 887 C CA . THR A 1 115 ? -19.859 -5.329 -17.441 1.00 47.28 115 THR A CA 1
ATOM 888 C C . THR A 1 115 ? -19.330 -6.502 -16.624 1.00 47.28 115 THR A C 1
ATOM 890 O O . THR A 1 115 ? -20.033 -7.481 -16.390 1.00 47.28 115 THR A O 1
ATOM 893 N N . ASP A 1 116 ? -18.088 -6.389 -16.162 1.00 38.12 116 ASP A N 1
ATOM 894 C CA . ASP A 1 116 ? -17.823 -6.815 -14.820 1.00 38.12 116 ASP A CA 1
ATOM 895 C C . ASP A 1 116 ? -18.644 -5.814 -14.014 1.00 38.12 116 ASP A C 1
ATOM 897 O O . ASP A 1 116 ? -18.222 -4.722 -13.642 1.00 38.12 116 ASP A O 1
ATOM 901 N N . SER A 1 117 ? -19.887 -6.216 -13.751 1.00 45.84 117 SER A N 1
ATOM 902 C CA . SER A 1 117 ? -20.270 -6.287 -12.362 1.00 45.84 117 SER A CA 1
ATOM 903 C C . SER A 1 117 ? -19.080 -6.926 -11.647 1.00 45.84 117 SER A C 1
ATOM 905 O O . SER A 1 117 ? -19.030 -8.145 -11.468 1.00 45.84 117 SER A O 1
ATOM 907 N N . GLU A 1 118 ? -18.103 -6.099 -11.257 1.00 42.09 118 GLU A N 1
ATOM 908 C CA . GLU A 1 118 ? -17.537 -6.241 -9.943 1.00 42.09 118 GLU A CA 1
ATOM 909 C C . GLU A 1 118 ? -18.793 -6.388 -9.092 1.00 42.09 118 GLU A C 1
ATOM 911 O O . GLU A 1 118 ? -19.532 -5.441 -8.824 1.00 42.09 118 GLU A O 1
ATOM 916 N N . ILE A 1 119 ? -19.130 -7.645 -8.791 1.00 44.41 119 ILE A N 1
ATOM 917 C CA . ILE A 1 119 ? -19.675 -7.978 -7.498 1.00 44.41 119 ILE A CA 1
ATOM 918 C C . ILE A 1 119 ? -18.680 -7.269 -6.607 1.00 44.41 119 ILE A C 1
ATOM 920 O O . ILE A 1 119 ? -17.562 -7.765 -6.462 1.00 44.41 119 ILE A O 1
ATOM 924 N N . GLU A 1 120 ? -19.036 -6.036 -6.239 1.00 44.25 120 GLU A N 1
ATOM 925 C CA . GLU A 1 120 ? -18.268 -5.123 -5.423 1.00 44.25 120 GLU A CA 1
ATOM 926 C C . GLU A 1 120 ? -17.976 -5.970 -4.205 1.00 44.25 120 GLU A C 1
ATOM 928 O O . GLU A 1 120 ? -18.853 -6.251 -3.383 1.00 44.25 120 GLU A O 1
ATOM 933 N N . LYS A 1 121 ? -16.806 -6.614 -4.235 1.00 44.22 121 LYS A N 1
ATOM 934 C CA . LYS A 1 121 ? -16.450 -7.596 -3.232 1.00 44.22 121 LYS A CA 1
ATOM 935 C C . LYS A 1 121 ? -16.360 -6.703 -2.016 1.00 44.22 121 LYS A C 1
ATOM 937 O O . LYS A 1 121 ? -15.557 -5.767 -2.081 1.00 44.22 121 LYS A O 1
ATOM 942 N N . PRO A 1 122 ? -17.247 -6.894 -1.021 1.00 44.28 122 PRO A N 1
ATOM 943 C CA . PRO A 1 122 ? -17.471 -5.901 0.012 1.00 44.28 122 PRO A CA 1
ATOM 944 C C . PRO A 1 122 ? -16.098 -5.525 0.520 1.00 44.28 122 PRO A C 1
ATOM 946 O O . PRO A 1 122 ? -15.314 -6.416 0.872 1.00 44.28 122 PRO A O 1
ATOM 949 N N . THR A 1 123 ? -15.764 -4.241 0.399 1.00 57.03 123 THR A N 1
ATOM 950 C CA . THR A 1 123 ? -14.454 -3.770 0.827 1.00 57.03 123 THR A CA 1
ATOM 951 C C . THR A 1 123 ? -14.269 -4.273 2.257 1.00 57.03 123 THR A C 1
ATOM 953 O O . THR A 1 123 ? -15.245 -4.326 3.006 1.00 57.03 123 THR A O 1
ATOM 956 N N . ASP A 1 124 ? -13.071 -4.711 2.660 1.00 58.50 124 ASP A N 1
ATOM 957 C CA . ASP A 1 124 ? -12.863 -5.245 4.022 1.00 58.50 124 ASP A CA 1
ATOM 958 C C . ASP A 1 124 ? -13.425 -4.292 5.105 1.00 58.50 124 ASP A C 1
ATOM 960 O O . ASP A 1 124 ? -13.851 -4.727 6.174 1.00 58.50 124 ASP A O 1
ATOM 964 N N . ASN A 1 125 ? -13.530 -2.999 4.779 1.00 57.84 125 ASN A N 1
ATOM 965 C CA . ASN A 1 125 ? -14.197 -1.955 5.548 1.00 57.84 125 ASN A CA 1
ATOM 966 C C . ASN A 1 125 ? -15.705 -2.185 5.784 1.00 57.84 125 ASN A C 1
ATOM 968 O O . ASN A 1 125 ? -16.176 -1.891 6.880 1.00 57.84 125 ASN A O 1
ATOM 972 N N . ASP A 1 126 ? -16.470 -2.722 4.833 1.00 73.38 126 ASP A N 1
ATOM 973 C CA . ASP A 1 126 ? -17.912 -2.976 4.984 1.00 73.38 126 ASP A CA 1
ATOM 974 C C . ASP A 1 126 ? -18.184 -4.144 5.935 1.00 73.38 126 ASP A C 1
ATOM 976 O O . ASP A 1 126 ? -19.046 -4.062 6.814 1.00 73.38 126 ASP A O 1
ATOM 980 N N . ILE A 1 127 ? -17.392 -5.214 5.821 1.00 79.38 127 ILE A N 1
ATOM 981 C CA . ILE A 1 127 ? -17.452 -6.354 6.744 1.00 79.38 127 ILE A CA 1
ATOM 982 C C . ILE A 1 127 ? -17.020 -5.905 8.144 1.00 79.38 127 ILE A C 1
ATOM 984 O O . ILE A 1 127 ? -17.708 -6.191 9.128 1.00 79.38 127 ILE A O 1
ATOM 988 N N . LEU A 1 128 ? -15.927 -5.144 8.243 1.00 78.88 128 LEU A N 1
ATOM 989 C CA . LEU A 1 128 ? -15.448 -4.576 9.503 1.00 78.88 128 LEU A CA 1
ATOM 990 C C . LEU A 1 128 ? -16.515 -3.687 10.165 1.00 78.88 128 LEU A C 1
ATOM 992 O O . LEU A 1 128 ? -16.751 -3.798 11.368 1.00 78.88 128 LEU A O 1
ATOM 996 N N . LEU A 1 129 ? -17.214 -2.854 9.390 1.00 77.00 129 LEU A N 1
ATOM 997 C CA . LEU A 1 129 ? -18.298 -2.003 9.884 1.00 77.00 129 LEU A CA 1
ATOM 998 C C . LEU A 1 129 ? -19.495 -2.810 10.400 1.00 77.00 129 LEU A C 1
ATOM 1000 O O . LEU A 1 129 ? -20.091 -2.430 11.412 1.00 77.00 129 LEU A O 1
ATOM 1004 N N . ILE A 1 130 ? -19.840 -3.926 9.753 1.00 83.12 130 ILE A N 1
ATOM 1005 C CA . ILE A 1 130 ? -20.888 -4.838 10.235 1.00 83.12 130 ILE A CA 1
ATOM 1006 C C . ILE A 1 130 ? -20.486 -5.441 11.586 1.00 83.12 130 ILE A C 1
ATOM 1008 O O . ILE A 1 130 ? -21.291 -5.426 12.520 1.00 83.12 130 ILE A O 1
ATOM 1012 N N . TYR A 1 131 ? -19.240 -5.900 11.728 1.00 84.25 131 TYR A N 1
ATOM 1013 C CA . TYR A 1 131 ? -18.738 -6.420 13.003 1.00 84.25 131 TYR A CA 1
ATOM 1014 C C . TYR A 1 131 ? -18.733 -5.355 14.104 1.00 84.25 131 TYR A C 1
ATOM 1016 O O . TYR A 1 131 ? -19.207 -5.627 15.205 1.00 84.25 131 TYR A O 1
ATOM 1024 N N . ILE A 1 132 ? -18.292 -4.129 13.809 1.00 83.81 132 ILE A N 1
ATOM 1025 C CA . ILE A 1 132 ? -18.313 -3.015 14.773 1.00 83.81 132 ILE A CA 1
ATOM 1026 C C . ILE A 1 132 ? -19.746 -2.739 15.253 1.00 83.81 132 ILE A C 1
ATOM 1028 O O . ILE A 1 132 ? -19.980 -2.572 16.452 1.00 83.81 132 ILE A O 1
ATOM 1032 N N . LYS A 1 133 ? -20.726 -2.737 14.340 1.00 87.62 133 LYS A N 1
ATOM 1033 C CA . LYS A 1 133 ? -22.139 -2.535 14.695 1.00 87.62 133 LYS A CA 1
ATOM 1034 C C . LYS A 1 133 ? -22.713 -3.686 15.520 1.00 87.62 133 LYS A C 1
ATOM 1036 O O . LYS A 1 133 ? -23.451 -3.429 16.470 1.00 87.62 133 LYS A O 1
ATOM 1041 N N . LEU A 1 134 ? -22.385 -4.932 15.177 1.00 89.75 134 LEU A N 1
ATOM 1042 C CA . LEU A 1 134 ? -22.847 -6.108 15.917 1.00 89.75 134 LEU A CA 1
ATOM 1043 C C . LEU A 1 134 ? -22.313 -6.117 17.346 1.00 89.75 134 LEU A C 1
ATOM 1045 O O . LEU A 1 134 ? -23.083 -6.340 18.279 1.00 89.75 134 LEU A O 1
ATOM 1049 N N . ILE A 1 135 ? -21.023 -5.838 17.526 1.00 85.50 135 ILE A N 1
ATOM 1050 C CA . ILE A 1 135 ? -20.437 -5.878 18.862 1.00 85.50 135 ILE A CA 1
ATOM 1051 C C . ILE A 1 135 ? -20.965 -4.718 19.716 1.00 85.50 135 ILE A C 1
ATOM 1053 O O . ILE A 1 135 ? -21.407 -4.951 20.838 1.00 85.50 135 ILE A O 1
ATOM 1057 N N . GLY A 1 136 ? -21.094 -3.517 19.139 1.00 85.94 136 GLY A N 1
ATOM 1058 C CA . GLY A 1 136 ? -21.723 -2.388 19.830 1.00 85.94 136 GLY A CA 1
ATOM 1059 C C . GLY A 1 136 ? -23.169 -2.662 20.276 1.00 85.94 136 GLY A C 1
ATOM 1060 O O . GLY A 1 136 ? -23.578 -2.211 21.346 1.00 85.94 136 GLY A O 1
ATOM 1061 N N . TYR A 1 137 ? -23.946 -3.433 19.504 1.00 92.56 137 TYR A N 1
ATOM 1062 C CA . TYR A 1 137 ? -25.295 -3.847 19.910 1.00 92.56 137 TYR A CA 1
ATOM 1063 C C . TYR A 1 137 ? -25.271 -4.828 21.090 1.00 92.56 137 TYR A C 1
ATOM 1065 O O . TYR A 1 137 ? -26.060 -4.685 22.025 1.00 92.56 137 TYR A O 1
ATOM 1073 N N . ILE A 1 138 ? -24.354 -5.800 21.075 1.00 87.69 138 ILE A N 1
ATOM 1074 C CA . ILE A 1 138 ? -24.195 -6.772 22.166 1.00 87.69 138 ILE A CA 1
ATOM 1075 C C . ILE A 1 138 ? -23.789 -6.057 23.459 1.00 87.69 138 ILE A C 1
ATOM 1077 O O . ILE A 1 138 ? -24.401 -6.297 24.501 1.00 87.69 138 ILE A O 1
ATOM 1081 N N . ASP A 1 139 ? -22.831 -5.132 23.390 1.00 84.62 139 ASP A N 1
ATOM 1082 C CA . ASP A 1 139 ? -22.392 -4.345 24.546 1.00 84.62 139 ASP A CA 1
ATOM 1083 C C . ASP A 1 139 ? -23.531 -3.493 25.127 1.00 84.62 139 ASP A C 1
ATOM 1085 O O . ASP A 1 139 ? -23.711 -3.438 26.346 1.00 84.62 139 ASP A O 1
ATOM 1089 N N . LEU A 1 140 ? -24.358 -2.883 24.269 1.00 86.81 140 LEU A N 1
ATOM 1090 C CA . LEU A 1 140 ? -25.536 -2.122 24.693 1.00 86.81 140 LEU A CA 1
ATOM 1091 C C . LEU A 1 140 ? -26.553 -3.007 25.426 1.00 86.81 140 LEU A C 1
ATOM 1093 O O . LEU A 1 140 ? -27.058 -2.624 26.482 1.00 86.81 140 LEU A O 1
ATOM 1097 N N . VAL A 1 141 ? -26.840 -4.197 24.895 1.00 90.31 141 VAL A N 1
ATOM 1098 C CA . VAL A 1 141 ? -27.773 -5.145 25.521 1.00 90.31 141 VAL A CA 1
ATOM 1099 C C . VAL A 1 141 ? -27.230 -5.636 26.862 1.00 90.31 141 VAL A C 1
ATOM 1101 O O . VAL A 1 141 ? -27.965 -5.634 27.851 1.00 90.31 141 VAL A O 1
ATOM 1104 N N . LEU A 1 142 ? -25.949 -6.004 26.932 1.00 86.00 142 LEU A N 1
ATOM 1105 C CA . LEU A 1 142 ? -25.304 -6.432 28.175 1.00 86.00 142 LEU A CA 1
ATOM 1106 C C . LEU A 1 142 ? -25.307 -5.320 29.226 1.00 86.00 142 LEU A C 1
ATOM 1108 O O . LEU A 1 142 ? -25.603 -5.582 30.393 1.00 86.00 142 LEU A O 1
ATOM 1112 N N . PHE A 1 143 ? -25.062 -4.075 28.817 1.00 84.25 143 PHE A N 1
ATOM 1113 C CA . PHE A 1 143 ? -25.168 -2.920 29.701 1.00 84.25 143 PHE A CA 1
ATOM 1114 C C . PHE A 1 143 ? -26.598 -2.723 30.215 1.00 84.25 143 PHE A C 1
ATOM 1116 O O . PHE A 1 143 ? -26.805 -2.568 31.419 1.00 84.25 143 PHE A O 1
ATOM 1123 N N . CYS A 1 144 ? -27.603 -2.798 29.339 1.00 87.31 144 CYS A N 1
ATOM 1124 C CA . CYS A 1 144 ? -29.006 -2.701 29.739 1.00 87.31 144 CYS A CA 1
ATOM 1125 C C . CYS A 1 144 ? -29.407 -3.810 30.724 1.00 87.31 144 CYS A C 1
ATOM 1127 O O . CYS A 1 144 ? -30.069 -3.520 31.723 1.00 87.31 144 CYS A O 1
ATOM 1129 N N . LEU A 1 145 ? -28.985 -5.056 30.486 1.00 91.06 145 LEU A N 1
ATOM 1130 C CA . LEU A 1 145 ? -29.235 -6.187 31.387 1.00 91.06 145 LEU A CA 1
ATOM 1131 C C . LEU A 1 145 ? -28.543 -5.993 32.735 1.00 91.06 145 LEU A C 1
ATOM 1133 O O . LEU A 1 145 ? -29.159 -6.188 33.781 1.00 91.06 145 LEU A O 1
ATOM 1137 N N . TYR A 1 146 ? -27.295 -5.538 32.726 1.00 86.44 146 TYR A N 1
ATOM 1138 C CA . TYR A 1 146 ? -26.557 -5.238 33.943 1.00 86.44 146 TYR A CA 1
ATOM 1139 C C . TYR A 1 146 ? -27.218 -4.128 34.771 1.00 86.44 146 TYR A C 1
ATOM 1141 O O . TYR A 1 146 ? -27.366 -4.256 35.992 1.00 86.44 146 TYR A O 1
ATOM 1149 N N . CYS A 1 147 ? -27.673 -3.056 34.116 1.00 84.62 147 CYS A N 1
ATOM 1150 C CA . CYS A 1 147 ? -28.453 -2.006 34.761 1.00 84.62 147 CYS A CA 1
ATOM 1151 C C . CYS A 1 147 ? -29.766 -2.555 35.325 1.00 84.62 147 CYS A C 1
ATOM 1153 O O . CYS A 1 147 ? -30.106 -2.237 36.463 1.00 84.62 147 CYS A O 1
ATOM 1155 N N . ALA A 1 148 ? -30.480 -3.397 34.575 1.00 86.94 148 ALA A N 1
ATOM 1156 C CA . ALA A 1 148 ? -31.726 -4.006 35.024 1.00 86.94 148 ALA A CA 1
ATOM 1157 C C . ALA A 1 148 ? -31.518 -4.881 36.269 1.00 86.94 148 ALA A C 1
ATOM 1159 O O . ALA A 1 148 ? -32.257 -4.715 37.237 1.00 86.94 148 ALA A O 1
ATOM 1160 N N . VAL A 1 149 ? -30.486 -5.731 36.286 1.00 84.50 149 VAL A N 1
ATOM 1161 C CA . VAL A 1 149 ? -30.117 -6.558 37.450 1.00 84.50 149 VAL A CA 1
ATOM 1162 C C . VAL A 1 149 ? -29.729 -5.674 38.634 1.00 84.50 149 VAL A C 1
ATOM 1164 O O . VAL A 1 149 ? -30.270 -5.832 39.720 1.00 84.50 149 VAL A O 1
ATOM 1167 N N . SER A 1 150 ? -28.897 -4.655 38.417 1.00 79.31 150 SER A N 1
ATOM 1168 C CA . SER A 1 150 ? -28.491 -3.722 39.478 1.00 79.31 150 SER A CA 1
ATOM 1169 C C . SER A 1 150 ? -29.674 -2.940 40.068 1.00 79.31 150 SER A C 1
ATOM 1171 O O . SER A 1 150 ? -29.700 -2.633 41.262 1.00 79.31 150 SER A O 1
ATOM 1173 N N . ILE A 1 151 ? -30.659 -2.580 39.242 1.00 84.31 151 ILE A N 1
ATOM 1174 C CA . ILE A 1 151 ? -31.893 -1.911 39.675 1.00 84.31 151 ILE A CA 1
ATOM 1175 C C . ILE A 1 151 ? -32.815 -2.899 40.395 1.00 84.31 151 ILE A C 1
ATOM 1177 O O . ILE A 1 151 ? -33.415 -2.535 41.408 1.00 84.31 151 ILE A O 1
ATOM 1181 N N . TYR A 1 152 ? -32.915 -4.132 39.897 1.00 81.81 152 TYR A N 1
ATOM 1182 C CA . TYR A 1 152 ? -33.683 -5.206 40.517 1.00 81.81 152 TYR A CA 1
ATOM 1183 C C . TYR A 1 152 ? -33.141 -5.523 41.912 1.00 81.81 152 TYR A C 1
ATOM 1185 O O . TYR A 1 152 ? -33.907 -5.483 42.871 1.00 81.81 152 TYR A O 1
ATOM 1193 N N . ASP A 1 153 ? -31.824 -5.674 42.050 1.00 72.94 153 ASP A N 1
ATOM 1194 C CA . ASP A 1 153 ? -31.149 -5.885 43.331 1.00 72.94 153 ASP A CA 1
ATOM 1195 C C . ASP A 1 153 ? -31.334 -4.696 44.279 1.00 72.94 153 ASP A C 1
ATOM 1197 O O . ASP A 1 153 ? -31.573 -4.866 45.471 1.00 72.94 153 ASP A O 1
ATOM 1201 N N . ARG A 1 154 ? -31.320 -3.455 43.773 1.00 68.69 154 ARG A N 1
ATOM 1202 C CA . ARG A 1 154 ? -31.663 -2.280 44.598 1.00 68.69 154 ARG A CA 1
ATOM 1203 C C . ARG A 1 154 ? -33.120 -2.282 45.058 1.00 68.69 154 ARG A C 1
ATOM 1205 O O . ARG A 1 154 ? -33.413 -1.731 46.121 1.00 68.69 154 ARG A O 1
ATOM 1212 N N . LYS A 1 155 ? -34.036 -2.837 44.262 1.00 73.12 155 LYS A N 1
ATOM 1213 C CA . LYS A 1 155 ? -35.469 -2.889 44.573 1.00 73.12 155 LYS A CA 1
ATOM 1214 C C . LYS A 1 155 ? -35.777 -3.999 45.575 1.00 73.12 155 LYS A C 1
ATOM 1216 O O . LYS A 1 155 ? -36.502 -3.734 46.529 1.00 73.12 155 LYS A O 1
ATOM 1221 N N . THR A 1 156 ? -35.175 -5.176 45.419 1.00 66.31 156 THR A N 1
ATOM 1222 C CA . THR A 1 156 ? -35.295 -6.282 46.381 1.00 66.31 156 THR A CA 1
ATOM 1223 C C . THR A 1 156 ? -34.674 -5.911 47.726 1.00 66.31 156 THR A C 1
ATOM 1225 O O . THR A 1 156 ? -35.287 -6.156 48.763 1.00 66.31 156 THR A O 1
ATOM 1228 N N . ASN A 1 157 ? -33.541 -5.201 47.726 1.00 56.88 157 ASN A N 1
ATOM 1229 C CA . ASN A 1 157 ? -32.878 -4.751 48.953 1.00 56.88 157 ASN A CA 1
ATOM 1230 C C . ASN A 1 157 ? -33.625 -3.605 49.679 1.00 56.88 157 ASN A C 1
ATOM 1232 O O . ASN A 1 157 ? -33.383 -3.367 50.856 1.00 56.88 157 ASN A O 1
ATOM 1236 N N . LYS A 1 158 ? -34.563 -2.908 49.014 1.00 53.97 158 LYS A N 1
ATOM 1237 C CA . LYS A 1 158 ? -35.484 -1.943 49.656 1.00 53.97 158 LYS A CA 1
ATOM 1238 C C . LYS A 1 158 ? -36.754 -2.584 50.223 1.00 53.97 158 LYS A C 1
ATOM 1240 O O . LYS A 1 158 ? -37.385 -1.980 51.078 1.00 53.97 158 LYS A O 1
ATOM 1245 N N . THR A 1 159 ? -37.147 -3.765 49.745 1.00 48.78 159 THR A N 1
ATOM 1246 C CA . THR A 1 159 ? -38.328 -4.503 50.238 1.00 48.78 159 THR A CA 1
ATOM 1247 C C . THR A 1 159 ? -38.015 -5.482 51.370 1.00 48.78 159 THR A C 1
ATOM 1249 O O . THR A 1 159 ? -38.933 -6.077 51.928 1.00 48.78 159 THR A O 1
ATOM 1252 N N . VAL A 1 160 ? -36.743 -5.644 51.740 1.00 52.22 160 VAL A N 1
ATOM 1253 C CA . VAL A 1 160 ? -36.359 -6.296 52.998 1.00 52.22 160 VAL A CA 1
ATOM 1254 C C . VAL A 1 160 ? -36.451 -5.249 54.108 1.00 52.22 160 VAL A C 1
ATOM 1256 O O . VAL A 1 160 ? -35.450 -4.697 54.559 1.00 52.22 160 VAL A O 1
ATOM 1259 N N . ASP A 1 161 ? -37.681 -4.929 54.511 1.00 47.88 161 ASP A N 1
ATOM 1260 C CA . ASP A 1 161 ? -37.921 -4.163 55.730 1.00 47.88 161 ASP A CA 1
ATOM 1261 C C . ASP A 1 161 ? -37.413 -4.987 56.921 1.00 47.88 161 ASP A C 1
ATOM 1263 O O . ASP A 1 161 ? -37.886 -6.087 57.219 1.00 47.88 161 ASP A O 1
ATOM 1267 N N . ILE A 1 162 ? -36.422 -4.424 57.606 1.00 49.12 162 ILE A N 1
ATOM 1268 C CA . ILE A 1 162 ? -35.650 -4.989 58.724 1.00 49.12 162 ILE A CA 1
ATOM 1269 C C . ILE A 1 162 ? -36.529 -5.339 59.949 1.00 49.12 162 ILE A C 1
ATOM 1271 O O . ILE A 1 162 ? -36.050 -5.908 60.925 1.00 49.12 162 ILE A O 1
ATOM 1275 N N . HIS A 1 163 ? -37.840 -5.089 59.904 1.00 47.31 163 HIS A N 1
ATOM 1276 C CA . HIS A 1 163 ? -38.748 -5.300 61.031 1.00 47.31 163 HIS A CA 1
ATOM 1277 C C . HIS A 1 163 ? -39.401 -6.697 61.110 1.00 47.31 163 HIS A C 1
ATOM 1279 O O . HIS A 1 163 ? -40.163 -6.948 62.043 1.00 47.31 163 HIS A O 1
ATOM 1285 N N . ALA A 1 164 ? -39.103 -7.619 60.181 1.00 46.44 164 ALA A N 1
ATOM 1286 C CA . ALA A 1 164 ? -39.640 -8.991 60.193 1.00 46.44 164 ALA A CA 1
ATOM 1287 C C . ALA A 1 164 ? -38.584 -10.115 60.284 1.00 46.44 164 ALA A C 1
ATOM 1289 O O . ALA A 1 164 ? -38.945 -11.289 60.255 1.00 46.44 164 ALA A O 1
ATOM 1290 N N . ILE A 1 165 ? -37.289 -9.801 60.426 1.00 45.88 165 ILE A N 1
ATOM 1291 C CA . ILE A 1 165 ? -36.218 -10.815 60.492 1.00 45.88 165 ILE A CA 1
ATOM 1292 C C . ILE A 1 165 ? -35.600 -10.837 61.893 1.00 45.88 165 ILE A C 1
ATOM 1294 O O . ILE A 1 165 ? -34.430 -10.534 62.102 1.00 45.88 165 ILE A O 1
ATOM 1298 N N . VAL A 1 166 ? -36.406 -11.237 62.875 1.00 49.91 166 VAL A N 1
ATOM 1299 C CA . VAL A 1 166 ? -35.889 -11.877 64.088 1.00 49.91 166 VAL A CA 1
ATOM 1300 C C . VAL A 1 166 ? -35.909 -13.384 63.801 1.00 49.91 166 VAL A C 1
ATOM 1302 O O . VAL A 1 166 ? -36.966 -13.998 63.745 1.00 49.91 166 VAL A O 1
ATOM 1305 N N . PHE A 1 167 ? -34.717 -13.942 63.558 1.00 45.25 167 PHE A N 1
ATOM 1306 C CA . PHE A 1 167 ? -34.393 -15.366 63.362 1.00 45.25 167 PHE A CA 1
ATOM 1307 C C . PHE A 1 167 ? -34.977 -16.100 62.136 1.00 45.25 167 PHE A C 1
ATOM 1309 O O . PHE A 1 167 ? -35.921 -16.876 62.249 1.00 45.25 167 PHE A O 1
ATOM 1316 N N . ARG A 1 168 ? -34.255 -16.047 61.006 1.00 33.19 168 ARG A N 1
ATOM 1317 C CA . ARG A 1 168 ? -33.807 -17.274 60.307 1.00 33.19 168 ARG A CA 1
ATOM 1318 C C . ARG A 1 168 ? -32.482 -17.026 59.569 1.00 33.19 168 ARG A C 1
ATOM 1320 O O . ARG A 1 168 ? -32.453 -16.178 58.681 1.00 33.19 168 ARG A O 1
ATOM 1327 N N . PRO A 1 169 ? -31.397 -17.755 59.889 1.00 41.12 169 PRO A N 1
ATOM 1328 C CA . PRO A 1 169 ? -30.184 -17.742 59.087 1.00 41.12 169 PRO A CA 1
ATOM 1329 C C . PRO A 1 169 ? -30.371 -18.690 57.896 1.00 41.12 169 PRO A C 1
ATOM 1331 O O . PRO A 1 169 ? -30.799 -19.827 58.074 1.00 41.12 169 PRO A O 1
ATOM 1334 N N . ASN A 1 170 ? -30.043 -18.247 56.684 1.00 30.39 170 ASN A N 1
ATOM 1335 C CA . ASN A 1 170 ? -29.711 -19.172 55.602 1.00 30.39 170 ASN A CA 1
ATOM 1336 C C . ASN A 1 170 ? -28.609 -18.560 54.727 1.00 30.39 170 ASN A C 1
ATOM 1338 O O . ASN A 1 170 ? -28.861 -17.949 53.691 1.00 30.39 170 ASN A O 1
ATOM 1342 N N . ARG A 1 171 ? -27.362 -18.720 55.193 1.00 43.28 171 ARG A N 1
ATOM 1343 C CA . ARG A 1 171 ? -26.174 -18.738 54.332 1.00 43.28 171 ARG A CA 1
ATOM 1344 C C . ARG A 1 171 ? -26.187 -20.075 53.589 1.00 43.28 171 ARG A C 1
ATOM 1346 O O . ARG A 1 171 ? -25.905 -21.094 54.205 1.00 43.28 171 ARG A O 1
ATOM 1353 N N . VAL A 1 172 ? -26.520 -20.083 52.300 1.00 43.94 172 VAL A N 1
ATOM 1354 C CA . VAL A 1 172 ? -26.541 -21.320 51.488 1.00 43.94 172 VAL A CA 1
ATOM 1355 C C . VAL A 1 172 ? -25.409 -21.383 50.449 1.00 43.94 172 VAL A C 1
ATOM 1357 O O . VAL A 1 172 ? -25.256 -22.408 49.805 1.00 43.94 172 VAL A O 1
ATOM 1360 N N . TYR A 1 173 ? -24.531 -20.378 50.321 1.00 42.28 173 TYR A N 1
ATOM 1361 C CA . TYR A 1 173 ? -23.508 -20.401 49.254 1.00 42.28 173 TYR A CA 1
ATOM 1362 C C . TYR A 1 173 ? -22.074 -20.063 49.672 1.00 42.28 173 TYR A C 1
ATOM 1364 O O . TYR A 1 173 ? -21.306 -19.617 48.832 1.00 42.28 173 TYR A O 1
ATOM 1372 N N . GLU A 1 174 ? -21.674 -20.290 50.928 1.00 42.84 174 GLU A N 1
ATOM 1373 C CA . GLU A 1 174 ? -20.268 -20.041 51.304 1.00 42.84 174 GLU A CA 1
ATOM 1374 C C . GLU A 1 174 ? -19.555 -21.152 52.085 1.00 42.84 174 GLU A C 1
ATOM 1376 O O . GLU A 1 174 ? -18.399 -20.964 52.419 1.00 42.84 174 GLU A O 1
ATOM 1381 N N . ASN A 1 175 ? -20.159 -22.326 52.326 1.00 39.88 175 ASN A N 1
ATOM 1382 C CA . ASN A 1 175 ? -19.509 -23.381 53.127 1.00 39.88 175 ASN A CA 1
ATOM 1383 C C . ASN A 1 175 ? -19.717 -24.811 52.576 1.00 39.88 175 ASN A C 1
ATOM 1385 O O . ASN A 1 175 ? -20.103 -25.697 53.330 1.00 39.88 175 ASN A O 1
ATOM 1389 N N . ILE A 1 176 ? -19.502 -25.071 51.279 1.00 46.78 176 ILE A N 1
ATOM 1390 C CA . ILE A 1 176 ? -19.605 -26.452 50.738 1.00 46.78 176 ILE A CA 1
ATOM 1391 C C . ILE A 1 176 ? -18.238 -27.120 50.490 1.00 46.78 176 ILE A C 1
ATOM 1393 O O . ILE A 1 176 ? -18.196 -28.306 50.191 1.00 46.78 176 ILE A O 1
ATOM 1397 N N . GLU A 1 177 ? -17.104 -26.450 50.724 1.00 44.62 177 GLU A N 1
ATOM 1398 C CA . GLU A 1 177 ? -15.789 -27.047 50.411 1.00 44.62 177 GLU A CA 1
ATOM 1399 C C . GLU A 1 177 ? -14.809 -27.196 51.588 1.00 44.62 177 GLU A C 1
ATOM 1401 O O . GLU A 1 177 ? -13.618 -27.372 51.360 1.00 44.62 177 GLU A O 1
ATOM 1406 N N . ILE A 1 178 ? -15.266 -27.164 52.851 1.00 45.16 178 ILE A N 1
ATOM 1407 C CA . ILE A 1 178 ? -14.343 -27.331 54.002 1.00 45.16 178 ILE A CA 1
ATOM 1408 C C . ILE A 1 178 ? -14.754 -28.439 54.998 1.00 45.16 178 ILE A C 1
ATOM 1410 O O . ILE A 1 178 ? -13.879 -29.021 55.631 1.00 45.16 178 ILE A O 1
ATOM 1414 N N . ASP A 1 179 ? -16.018 -28.876 55.049 1.00 42.66 179 ASP A N 1
ATOM 1415 C CA . ASP A 1 179 ? -16.450 -29.897 56.031 1.00 42.66 179 ASP A CA 1
ATOM 1416 C C . ASP A 1 179 ? -16.323 -31.364 55.562 1.00 42.66 179 ASP A C 1
ATOM 1418 O O . ASP A 1 179 ? -16.616 -32.286 56.324 1.00 42.66 179 ASP A O 1
ATOM 1422 N N . PHE A 1 180 ? -15.847 -31.631 54.338 1.00 41.94 180 PHE A N 1
ATOM 1423 C CA . PHE A 1 180 ? -15.662 -33.014 53.859 1.00 41.94 180 PHE A CA 1
ATOM 1424 C C . PHE A 1 180 ? -14.322 -33.640 54.293 1.00 41.94 180 PHE A C 1
ATOM 1426 O O . PHE A 1 180 ? -14.215 -34.861 54.384 1.00 41.94 180 PHE A O 1
ATOM 1433 N N . PHE A 1 181 ? -13.306 -32.831 54.619 1.00 43.50 181 PHE A N 1
ATOM 1434 C CA . PHE A 1 181 ? -11.986 -33.342 55.017 1.00 43.50 181 PHE A CA 1
ATOM 1435 C C . PHE A 1 181 ? -11.865 -33.687 56.511 1.00 43.50 181 PHE A C 1
ATOM 1437 O O . PHE A 1 181 ? -11.032 -34.513 56.862 1.00 43.50 181 PHE A O 1
ATOM 1444 N N . GLN A 1 182 ? -12.721 -33.151 57.391 1.00 50.59 182 GLN A N 1
ATOM 1445 C CA . GLN A 1 182 ? -12.674 -33.447 58.836 1.00 50.59 182 GLN A CA 1
ATOM 1446 C C . GLN A 1 182 ? -13.515 -34.662 59.266 1.00 50.59 182 GLN A C 1
ATOM 1448 O O . GLN A 1 182 ? -13.337 -35.174 60.371 1.00 50.59 182 GLN A O 1
ATOM 1453 N N . ALA A 1 183 ? -14.404 -35.164 58.402 1.00 46.72 183 ALA A N 1
ATOM 1454 C CA . ALA A 1 183 ? -15.212 -36.355 58.684 1.00 46.72 183 ALA A CA 1
ATOM 1455 C C . ALA A 1 183 ? -14.539 -37.679 58.263 1.00 46.72 183 ALA A C 1
ATOM 1457 O O . ALA A 1 183 ? -14.950 -38.738 58.734 1.00 46.72 183 ALA A O 1
ATOM 1458 N N . LEU A 1 184 ? -13.500 -37.640 57.417 1.00 46.88 184 LEU A N 1
ATOM 1459 C CA . LEU A 1 184 ? -12.776 -38.839 56.968 1.00 46.88 184 LEU A CA 1
ATOM 1460 C C . LEU A 1 184 ? -11.628 -39.263 57.900 1.00 46.88 184 LEU A C 1
ATOM 1462 O O . LEU A 1 184 ? -11.212 -40.416 57.840 1.00 46.88 184 LEU A O 1
ATOM 1466 N N . GLU A 1 185 ? -11.156 -38.393 58.797 1.00 52.41 185 GLU A N 1
ATOM 1467 C CA . GLU A 1 185 ? -10.059 -38.720 59.727 1.00 52.41 185 GLU A CA 1
ATOM 1468 C C . GLU A 1 185 ? -10.541 -39.404 61.025 1.00 52.41 185 GLU A C 1
ATOM 1470 O O . GLU A 1 185 ? -9.745 -39.981 61.745 1.00 52.41 185 GLU A O 1
ATOM 1475 N N . ASN A 1 186 ? -11.855 -39.442 61.293 1.00 50.31 186 ASN A N 1
ATOM 1476 C CA . ASN A 1 186 ? -12.424 -40.081 62.496 1.00 50.31 186 ASN A CA 1
ATOM 1477 C C . ASN A 1 186 ? -13.091 -41.449 62.242 1.00 50.31 186 ASN A C 1
ATOM 1479 O O . ASN A 1 186 ? -13.735 -41.995 63.139 1.00 50.31 186 ASN A O 1
ATOM 1483 N N . GLN A 1 187 ? -12.969 -42.014 61.034 1.00 52.78 187 GLN A N 1
ATOM 1484 C CA . GLN A 1 187 ? -13.411 -43.391 60.746 1.00 52.78 187 GLN A CA 1
ATOM 1485 C C . GLN A 1 187 ? -12.272 -44.386 60.485 1.00 52.78 187 GLN A C 1
ATOM 1487 O O . GLN A 1 187 ? -12.547 -45.573 60.324 1.00 52.78 187 GLN A O 1
ATOM 1492 N N . TYR A 1 188 ? -11.010 -43.956 60.524 1.00 50.94 188 TYR A N 1
ATOM 1493 C CA . TYR A 1 188 ? -9.856 -44.851 60.585 1.00 50.94 188 TYR A CA 1
ATOM 1494 C C . TYR A 1 188 ? -8.807 -44.257 61.536 1.00 50.94 188 TYR A C 1
ATOM 1496 O O . TYR A 1 188 ? -8.215 -43.234 61.219 1.00 50.94 188 TYR A O 1
ATOM 1504 N N . THR A 1 189 ? -8.585 -44.977 62.645 1.00 40.22 189 THR A N 1
ATOM 1505 C CA . THR A 1 189 ? -7.582 -44.823 63.728 1.00 40.22 189 THR A CA 1
ATOM 1506 C C . THR A 1 189 ? -7.794 -43.761 64.799 1.00 40.22 189 THR A C 1
ATOM 1508 O O . THR A 1 189 ? -7.688 -42.560 64.500 1.00 40.22 189 THR A O 1
#

Organism: Magallana gigas (NCBI:txid29159)

Sequence (189 aa):
MFCVEHFILFIFFWIYTVFKGSATQGPCKNSFKGCCPGSAWDSQNQKCEQCMQGFTGENCSSACPYPTYGRDCQELCNCSKDICDVITGCQSFTTDNRFSLLPDETTTKMAENSTDSEIEKPTDNDILLIYIKLIGYIDLVLFCLYCAVSIYDRKTNKTVDIHAIVFRPNRVYENIEIDFFQALENQYT

Secondary structure (DSSP, 8-state):
-THHHHHHHHHHHHHHHHH-------SSTTSGGGPPTTEEEETTTTEEEEPPTTEESGGG-EEPPTTEESGGG-EE--S-GGGEETTTEE-------------S-------------------HHHHHHHHHHHHHHHHHHHHHHHHHHHHHHHHHHHH--TTS-SS-----SS-SSSTTSSSSTTS--

Radius of gyration: 37.54 Å; chains: 1; bounding box: 58×56×115 Å